Protein AF-0000000072729354 (afdb_homodimer)

Radius of gyration: 23.84 Å; Cα contacts (8 Å, |Δi|>4): 412; chains: 2; bounding box: 36×80×41 Å

InterPro domains:
  IPR003598 Immunoglobulin subtype 2 [SM00408] (7-78)
  IPR003599 Immunoglobulin domain subtype [SM00409] (1-89)
  IPR007110 Immunoglobulin-like domain [PS50835] (1-87)
  IPR013098 Immunoglobulin I-set [PF07679] (2-88)
  IPR013783 Immunoglobulin-like fold [G3DSA:2.60.40.10] (1-92)
  IPR036179 Immunoglobulin-like domain superfamily [SSF48726] (2-90)
  IPR040180 Neuregulin [PTHR11100] (8-88)

pLDDT: mean 88.74, std 11.09, range [52.19, 97.88]

Structure (mmCIF, N/CA/C/O backbone):
data_AF-0000000072729354-model_v1
#
loop_
_entity.id
_entity.type
_entity.pdbx_description
1 polymer 'Pro-neuregulin-1, membrane-bound isoform'
#
loop_
_atom_site.group_PDB
_atom_site.id
_atom_site.type_symbol
_atom_site.label_atom_id
_atom_site.label_alt_id
_atom_site.label_comp_id
_atom_site.label_asym_id
_atom_site.label_entity_id
_atom_site.label_seq_id
_atom_site.pdbx_PDB_ins_code
_atom_site.Cartn_x
_atom_site.Cartn_y
_atom_site.Cartn_z
_atom_site.occupancy
_atom_site.B_iso_or_equiv
_atom_site.auth_seq_id
_atom_site.auth_comp_id
_atom_site.auth_asym_id
_atom_site.auth_atom_id
_atom_site.pdbx_PDB_model_num
ATOM 1 N N . MET A 1 1 ? -5.676 -15.141 -5.516 1 84.31 1 MET A N 1
ATOM 2 C CA . MET A 1 1 ? -5.195 -16.234 -6.352 1 84.31 1 MET A CA 1
ATOM 3 C C . MET A 1 1 ? -6.16 -17.422 -6.312 1 84.31 1 MET A C 1
ATOM 5 O O . MET A 1 1 ? -6.746 -17.703 -5.27 1 84.31 1 MET A O 1
ATOM 9 N N . LYS A 1 2 ? -6.504 -17.969 -7.523 1 84.56 2 LYS A N 1
ATOM 10 C CA . LYS A 1 2 ? -7.496 -19.047 -7.582 1 84.56 2 LYS A CA 1
ATOM 11 C C . LYS A 1 2 ? -6.848 -20.375 -7.922 1 84.56 2 LYS A C 1
ATOM 13 O O . LYS A 1 2 ? -5.961 -20.438 -8.781 1 84.56 2 LYS A O 1
ATOM 18 N N . SER A 1 3 ? -7.355 -21.312 -7.074 1 91.12 3 SER A N 1
ATOM 19 C CA . SER A 1 3 ? -6.93 -22.672 -7.395 1 91.12 3 SER A CA 1
ATOM 20 C C . SER A 1 3 ? -7.445 -23.109 -8.758 1 91.12 3 SER A C 1
ATOM 22 O O . SER A 1 3 ? -8.562 -22.75 -9.148 1 91.12 3 SER A O 1
ATOM 24 N N . GLN A 1 4 ? -6.586 -23.859 -9.477 1 90.5 4 GLN A N 1
ATOM 25 C CA . GLN A 1 4 ? -6.996 -24.234 -10.828 1 90.5 4 GLN A CA 1
ATOM 26 C C . GLN A 1 4 ? -6.465 -25.609 -11.211 1 90.5 4 GLN A C 1
ATOM 28 O O . GLN A 1 4 ? -5.445 -26.047 -10.688 1 90.5 4 GLN A O 1
ATOM 33 N N . GLU A 1 5 ? -7.277 -26.234 -12.062 1 94.12 5 GLU A N 1
ATOM 34 C CA . GLU A 1 5 ? -6.836 -27.453 -12.734 1 94.12 5 GLU A CA 1
ATOM 35 C C . GLU A 1 5 ? -6.422 -27.172 -14.18 1 94.12 5 GLU A C 1
ATOM 37 O O . GLU A 1 5 ? -7.109 -26.438 -14.898 1 94.12 5 GLU A O 1
ATOM 42 N N . SER A 1 6 ? -5.211 -27.719 -14.594 1 93.75 6 SER A N 1
ATOM 43 C CA . SER A 1 6 ? -4.715 -27.484 -15.945 1 93.75 6 SER A CA 1
ATOM 44 C C . SER A 1 6 ? -4.148 -28.75 -16.562 1 93.75 6 SER A C 1
ATOM 46 O O . SER A 1 6 ? -3.734 -29.672 -15.852 1 93.75 6 SER A O 1
ATOM 48 N N . ALA A 1 7 ? -4.191 -28.812 -17.922 1 94.31 7 ALA A N 1
ATOM 49 C CA . ALA A 1 7 ? -3.662 -29.969 -18.641 1 94.31 7 ALA A CA 1
ATOM 50 C C . ALA A 1 7 ? -2.139 -29.906 -18.719 1 94.31 7 ALA A C 1
ATOM 52 O O . ALA A 1 7 ? -1.565 -28.828 -18.906 1 94.31 7 ALA A O 1
ATOM 53 N N . ALA A 1 8 ? -1.653 -31.141 -18.609 1 94.38 8 ALA A N 1
ATOM 54 C CA . ALA A 1 8 ? -0.217 -31.219 -18.875 1 94.38 8 ALA A CA 1
ATOM 55 C C . ALA A 1 8 ? 0.13 -30.594 -20.219 1 94.38 8 ALA A C 1
ATOM 57 O O . ALA A 1 8 ? -0.604 -30.766 -21.203 1 94.38 8 ALA A O 1
ATOM 58 N N . GLY A 1 9 ? 1.272 -29.953 -20.172 1 94.81 9 GLY A N 1
ATOM 59 C CA . GLY A 1 9 ? 1.737 -29.344 -21.406 1 94.81 9 GLY A CA 1
ATOM 60 C C . GLY A 1 9 ? 1.242 -27.922 -21.594 1 94.81 9 GLY A C 1
ATOM 61 O O . GLY A 1 9 ? 1.738 -27.188 -22.453 1 94.81 9 GLY A O 1
ATOM 62 N N . SER A 1 10 ? 0.297 -27.484 -20.844 1 93.38 10 SER A N 1
ATOM 63 C CA . SER A 1 10 ? -0.314 -26.156 -21 1 93.38 10 SER A CA 1
ATOM 64 C C . SER A 1 10 ? 0.545 -25.078 -20.375 1 93.38 10 SER A C 1
ATOM 66 O O . SER A 1 10 ? 1.479 -25.375 -19.625 1 93.38 10 SER A O 1
ATOM 68 N N . LYS A 1 11 ? 0.285 -23.875 -20.828 1 94.69 11 LYS A N 1
ATOM 69 C CA . LYS A 1 11 ? 0.833 -22.688 -20.156 1 94.69 11 LYS A CA 1
ATOM 70 C C . LYS A 1 11 ? -0.11 -22.172 -19.078 1 94.69 11 LYS A C 1
ATOM 72 O O . LYS A 1 11 ? -1.317 -22.062 -19.297 1 94.69 11 LYS A O 1
ATOM 77 N N . LEU A 1 12 ? 0.552 -21.891 -17.938 1 94.12 12 LEU A N 1
ATOM 78 C CA . LEU A 1 12 ? -0.245 -21.375 -16.828 1 94.12 12 LEU A CA 1
ATOM 79 C C . LEU A 1 12 ? 0.336 -20.078 -16.297 1 94.12 12 LEU A C 1
ATOM 81 O O . LEU A 1 12 ? 1.558 -19.906 -16.234 1 94.12 12 LEU A O 1
ATOM 85 N N . VAL A 1 13 ? -0.595 -19.172 -15.898 1 94.38 13 VAL A N 1
ATOM 86 C CA . VAL A 1 13 ? -0.18 -17.906 -15.281 1 94.38 13 VAL A CA 1
ATOM 87 C C . VAL A 1 13 ? -0.919 -17.703 -13.961 1 94.38 13 VAL A C 1
ATOM 89 O O . VAL A 1 13 ? -2.15 -17.766 -13.922 1 94.38 13 VAL A O 1
ATOM 92 N N . LEU A 1 14 ? -0.145 -17.578 -12.922 1 94.06 14 LEU A N 1
ATOM 93 C CA . LEU A 1 14 ? -0.677 -17.188 -11.617 1 94.06 14 LEU A CA 1
ATOM 94 C C . LEU A 1 14 ? -0.387 -15.711 -11.344 1 94.06 14 LEU A C 1
ATOM 96 O O . LEU A 1 14 ? 0.748 -15.258 -11.5 1 94.06 14 LEU A O 1
ATOM 100 N N . ARG A 1 15 ? -1.389 -15.031 -10.922 1 91.62 15 ARG A N 1
ATOM 101 C CA . ARG A 1 15 ? -1.236 -13.586 -10.734 1 91.62 15 ARG A CA 1
ATOM 102 C C . ARG A 1 15 ? -1.493 -13.195 -9.281 1 91.62 15 ARG A C 1
ATOM 104 O O . ARG A 1 15 ? -2.453 -13.672 -8.672 1 91.62 15 ARG A O 1
ATOM 111 N N . CYS A 1 16 ? -0.579 -12.484 -8.773 1 88.88 16 CYS A N 1
ATOM 112 C CA . CYS A 1 16 ? -0.684 -11.867 -7.457 1 88.88 16 CYS A CA 1
ATOM 113 C C . CYS A 1 16 ? -0.73 -10.344 -7.57 1 88.88 16 CYS A C 1
ATOM 115 O O . CYS A 1 16 ? 0.213 -9.727 -8.062 1 88.88 16 CYS A O 1
ATOM 117 N N . GLU A 1 17 ? -1.806 -9.766 -7.258 1 80.62 17 GLU A N 1
ATOM 118 C CA . GLU A 1 17 ? -1.978 -8.328 -7.383 1 80.62 17 GLU A CA 1
ATOM 119 C C . GLU A 1 17 ? -2.475 -7.715 -6.074 1 80.62 17 GLU A C 1
ATOM 121 O O . GLU A 1 17 ? -3.27 -8.328 -5.359 1 80.62 17 GLU A O 1
ATOM 126 N N . THR A 1 18 ? -1.771 -6.66 -5.773 1 70.62 18 THR A N 1
ATOM 127 C CA . THR A 1 18 ? -2.273 -5.902 -4.633 1 70.62 18 THR A CA 1
ATOM 128 C C . THR A 1 18 ? -3.395 -4.961 -5.062 1 70.62 18 THR A C 1
ATOM 130 O O . THR A 1 18 ? -3.189 -4.086 -5.906 1 70.62 18 THR A O 1
ATOM 133 N N . SER A 1 19 ? -4.262 -5.492 -6.07 1 57.19 19 SER A N 1
ATOM 134 C CA . SER A 1 19 ? -5.301 -4.578 -6.535 1 57.19 19 SER A CA 1
ATOM 135 C C . SER A 1 19 ? -5.543 -3.459 -5.527 1 57.19 19 SER A C 1
ATOM 137 O O . SER A 1 19 ? -5.129 -2.318 -5.742 1 57.19 19 SER A O 1
ATOM 139 N N . SER A 1 20 ? -6.957 -3.285 -5.035 1 54.06 20 SER A N 1
ATOM 140 C CA . SER A 1 20 ? -7.711 -2.145 -4.527 1 54.06 20 SER A CA 1
ATOM 141 C C . SER A 1 20 ? -7.004 -1.502 -3.338 1 54.06 20 SER A C 1
ATOM 143 O O . SER A 1 20 ? -7.621 -0.775 -2.559 1 54.06 20 SER A O 1
ATOM 145 N N . GLU A 1 21 ? -6.012 -1.971 -3.113 1 52.53 21 GLU A N 1
ATOM 146 C CA . GLU A 1 21 ? -5.531 -1.596 -1.789 1 52.53 21 GLU A CA 1
ATOM 147 C C . GLU A 1 21 ? -5.203 -0.106 -1.723 1 52.53 21 GLU A C 1
ATOM 149 O O . GLU A 1 21 ? -5.508 0.559 -0.73 1 52.53 21 GLU A O 1
ATOM 154 N N . TYR A 1 22 ? -4.621 0.309 -2.84 1 55.91 22 TYR A N 1
ATOM 155 C CA . TYR A 1 22 ? -4.371 1.745 -2.793 1 55.91 22 TYR A CA 1
ATOM 156 C C . TYR A 1 22 ? -5.68 2.529 -2.832 1 55.91 22 TYR A C 1
ATOM 158 O O . TYR A 1 22 ? -5.777 3.611 -2.25 1 55.91 22 TYR A O 1
ATOM 166 N N . SER A 1 23 ? -6.469 1.766 -3.631 1 60.62 23 SER A N 1
ATOM 167 C CA . SER A 1 23 ? -7.746 2.461 -3.727 1 60.62 23 SER A CA 1
ATOM 168 C C . SER A 1 23 ? -8.469 2.473 -2.385 1 60.62 23 SER A C 1
ATOM 170 O O . SER A 1 23 ? -9.359 3.299 -2.16 1 60.62 23 SER A O 1
ATOM 172 N N . SER A 1 24 ? -7.789 1.737 -1.488 1 69.94 24 SER A N 1
ATOM 173 C CA . SER A 1 24 ? -8.578 1.629 -0.264 1 69.94 24 SER A CA 1
ATOM 174 C C . SER A 1 24 ? -7.871 2.309 0.906 1 69.94 24 SER A C 1
ATOM 176 O O . SER A 1 24 ? -8.273 2.143 2.061 1 69.94 24 SER A O 1
ATOM 178 N N . LEU A 1 25 ? -6.93 3.027 0.499 1 79.81 25 LEU A N 1
ATOM 179 C CA . LEU A 1 25 ? -6.25 3.686 1.609 1 79.81 25 LEU A CA 1
ATOM 180 C C . LEU A 1 25 ? -7.172 4.695 2.285 1 79.81 25 LEU A C 1
ATOM 182 O O . LEU A 1 25 ? -7.867 5.457 1.61 1 79.81 25 LEU A O 1
ATOM 186 N N . LYS A 1 26 ? -7.199 4.633 3.586 1 86.12 26 LYS A N 1
ATOM 187 C CA . LYS A 1 26 ? -7.953 5.598 4.383 1 86.12 26 LYS A CA 1
ATOM 188 C C . LYS A 1 26 ? -7.02 6.586 5.074 1 86.12 26 LYS A C 1
ATOM 190 O O . LYS A 1 26 ? -6.062 6.18 5.746 1 86.12 26 LYS A O 1
ATOM 195 N N . PHE A 1 27 ? -7.266 7.809 4.789 1 90.81 27 PHE A N 1
ATOM 196 C CA . PHE A 1 27 ? -6.488 8.867 5.418 1 90.81 27 PHE A CA 1
ATOM 197 C C . PHE A 1 27 ? -7.301 9.57 6.5 1 90.81 27 PHE A C 1
ATOM 199 O O . PHE A 1 27 ? -8.469 9.898 6.289 1 90.81 27 PHE A O 1
ATOM 206 N N . LYS A 1 28 ? -6.602 9.766 7.664 1 94.31 28 LYS A N 1
ATOM 207 C CA . LYS A 1 28 ? -7.172 10.555 8.75 1 94.31 28 LYS A CA 1
ATOM 208 C C . LYS A 1 28 ? -6.199 11.648 9.203 1 94.31 28 LYS A C 1
ATOM 210 O O . LYS A 1 28 ? -4.996 11.406 9.305 1 94.31 28 LYS A O 1
ATOM 215 N N . TRP A 1 29 ? -6.777 12.75 9.453 1 96.69 29 TRP A N 1
ATOM 216 C CA . TRP A 1 29 ? -5.973 13.859 9.945 1 96.69 29 TRP A CA 1
ATOM 217 C C . TRP A 1 29 ? -6.32 14.18 11.398 1 96.69 29 TRP A C 1
ATOM 219 O O . TRP A 1 29 ? -7.48 14.078 11.797 1 96.69 29 TRP A O 1
ATOM 229 N N . TYR A 1 30 ? -5.301 14.633 12.102 1 97.81 30 TYR A N 1
ATOM 230 C CA . TYR A 1 30 ? -5.453 15.039 13.492 1 97.81 30 TYR A CA 1
ATOM 231 C C . TYR A 1 30 ? -4.73 16.359 13.758 1 97.81 30 TYR A C 1
ATOM 233 O O . TYR A 1 30 ? -3.668 16.609 13.18 1 97.81 30 TYR A O 1
ATOM 241 N N . LYS A 1 31 ? -5.328 17.047 14.664 1 97.25 31 LYS A N 1
ATOM 242 C CA . LYS A 1 31 ? -4.652 18.219 15.234 1 97.25 31 LYS A CA 1
ATOM 243 C C . LYS A 1 31 ? -4.582 18.125 16.75 1 97.25 31 LYS A C 1
ATOM 245 O O . LYS A 1 31 ? -5.613 18.047 17.422 1 97.25 31 LYS A O 1
ATOM 250 N N . ASN A 1 32 ? -3.383 18.188 17.219 1 97.44 32 ASN A N 1
ATOM 251 C CA . ASN A 1 32 ? -3.15 18.078 18.656 1 97.44 32 ASN A CA 1
ATOM 252 C C . ASN A 1 32 ? -3.904 16.891 19.266 1 97.44 32 ASN A C 1
ATOM 254 O O . ASN A 1 32 ? -4.539 17.031 20.312 1 97.44 32 ASN A O 1
ATOM 258 N N . GLY A 1 33 ? -3.916 15.797 18.562 1 95.81 33 GLY A N 1
ATOM 259 C CA . GLY A 1 33 ? -4.473 14.547 19.062 1 95.81 33 GLY A CA 1
ATOM 260 C C . GLY A 1 33 ? -5.953 14.398 18.766 1 95.81 33 GLY A C 1
ATOM 261 O O . GLY A 1 33 ? -6.531 13.328 19 1 95.81 33 GLY A O 1
ATOM 262 N N . HIS A 1 34 ? -6.547 15.438 18.266 1 96.94 34 HIS A N 1
ATOM 263 C CA . HIS A 1 34 ? -7.965 15.383 17.922 1 96.94 34 HIS A CA 1
ATOM 264 C C . HIS A 1 34 ? -8.164 15.219 16.422 1 96.94 34 HIS A C 1
ATOM 266 O O . HIS A 1 34 ? -7.574 15.961 15.633 1 96.94 34 HIS A O 1
ATOM 272 N N . GLU A 1 35 ? -9.078 14.344 16.094 1 96.69 35 GLU A N 1
ATOM 273 C CA . GLU A 1 35 ? -9.297 14.047 14.68 1 96.69 35 GLU A CA 1
ATOM 274 C C . GLU A 1 35 ? -9.977 15.219 13.977 1 96.69 35 GLU A C 1
ATOM 276 O O . GLU A 1 35 ? -10.906 15.828 14.516 1 96.69 35 GLU A O 1
ATOM 281 N N . LEU A 1 36 ? -9.461 15.523 12.82 1 97 36 LEU A N 1
ATOM 282 C CA . LEU A 1 36 ? -10.078 16.5 11.945 1 97 36 LEU A CA 1
ATOM 283 C C . LEU A 1 36 ? -10.961 15.828 10.898 1 97 36 LEU A C 1
ATOM 285 O O . LEU A 1 36 ? -10.453 15.141 10.008 1 97 36 LEU A O 1
ATOM 289 N N . ASN A 1 37 ? -12.25 15.961 11.102 1 93.12 37 ASN A N 1
ATOM 290 C CA . ASN A 1 37 ? -13.172 15.375 10.125 1 93.12 37 ASN A CA 1
ATOM 291 C C . ASN A 1 37 ? -14.227 16.391 9.68 1 93.12 37 ASN A C 1
ATOM 293 O O . ASN A 1 37 ? -14.195 17.547 10.102 1 93.12 37 ASN A O 1
ATOM 297 N N . LYS A 1 38 ? -15.047 15.938 8.789 1 87.56 38 LYS A N 1
ATOM 298 C CA . LYS A 1 38 ? -16 16.844 8.156 1 87.56 38 LYS A CA 1
ATOM 299 C C . LYS A 1 38 ? -16.859 17.562 9.203 1 87.56 38 LYS A C 1
ATOM 301 O O . LYS A 1 38 ? -17.234 18.719 9.016 1 87.56 38 LYS A O 1
ATOM 306 N N . LYS A 1 39 ? -17.109 16.969 10.391 1 89.19 39 LYS A N 1
ATOM 307 C CA . LYS A 1 39 ? -18.016 17.516 11.398 1 89.19 39 LYS A CA 1
ATOM 308 C C . LYS A 1 39 ? -17.266 18.438 12.359 1 89.19 39 LYS A C 1
ATOM 310 O O . LYS A 1 39 ? -17.828 19.438 12.812 1 89.19 39 LYS A O 1
ATOM 315 N N . ASN A 1 40 ? -16.016 18.109 12.555 1 90.81 40 ASN A N 1
ATOM 316 C CA . ASN A 1 40 ? -15.352 18.797 13.656 1 90.81 40 ASN A CA 1
ATOM 317 C C . ASN A 1 40 ? -14.203 19.672 13.164 1 90.81 40 ASN A C 1
ATOM 319 O O . ASN A 1 40 ? -13.594 20.391 13.945 1 90.81 40 ASN A O 1
ATOM 323 N N . LYS A 1 41 ? -14.031 19.719 11.961 1 92.56 41 LYS A N 1
ATOM 324 C CA . LYS A 1 41 ? -12.875 20.484 11.5 1 92.56 41 LYS A CA 1
ATOM 325 C C . LYS A 1 41 ? -13.203 21.969 11.406 1 92.56 41 LYS A C 1
ATOM 327 O O . LYS A 1 41 ? -14.32 22.344 11.055 1 92.56 41 LYS A O 1
ATOM 332 N N . PRO A 1 42 ? -12.227 22.828 11.719 1 94.12 42 PRO A N 1
ATOM 333 C CA . PRO A 1 42 ? -12.445 24.266 11.555 1 94.12 42 PRO A CA 1
ATOM 334 C C . PRO A 1 42 ? -12.82 24.641 10.117 1 94.12 42 PRO A C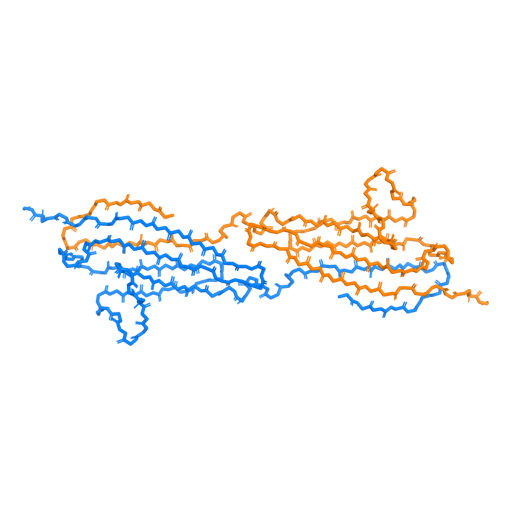 1
ATOM 336 O O . PRO A 1 42 ? -12.492 23.906 9.18 1 94.12 42 PRO A O 1
ATOM 339 N N . GLN A 1 43 ? -13.5 25.766 9.961 1 94.31 43 GLN A N 1
ATOM 340 C CA . GLN A 1 43 ? -14.031 26.203 8.672 1 94.31 43 GLN A CA 1
ATOM 341 C C . GLN A 1 43 ? -12.898 26.516 7.695 1 94.31 43 GLN A C 1
ATOM 343 O O . GLN A 1 43 ? -13.062 26.391 6.48 1 94.31 43 GLN A O 1
ATOM 348 N N . ASN A 1 44 ? -11.836 26.984 8.195 1 96.5 44 ASN A N 1
ATOM 349 C CA . ASN A 1 44 ? -10.758 27.406 7.312 1 96.5 44 ASN A CA 1
ATOM 350 C C . ASN A 1 44 ? -9.906 26.219 6.867 1 96.5 44 ASN A C 1
ATOM 352 O O . ASN A 1 44 ? -8.875 26.406 6.211 1 96.5 44 ASN A O 1
ATOM 356 N N . ILE A 1 45 ? -10.195 25.062 7.227 1 96.62 45 ILE A N 1
ATOM 357 C CA . ILE A 1 45 ? -9.438 23.859 6.867 1 96.62 45 ILE A CA 1
ATOM 358 C C . ILE A 1 45 ? -10.234 23.016 5.883 1 96.62 45 ILE A C 1
ATOM 360 O O . ILE A 1 45 ? -11.422 22.766 6.094 1 96.62 45 ILE A O 1
ATOM 364 N N . LYS A 1 46 ? -9.602 22.625 4.855 1 96.5 46 LYS A N 1
ATOM 365 C CA . LYS A 1 46 ? -10.156 21.719 3.865 1 96.5 46 LYS A CA 1
ATOM 366 C C . LYS A 1 46 ? -9.258 20.5 3.682 1 96.5 46 LYS A C 1
ATOM 368 O O . LYS A 1 46 ? -8.039 20.625 3.555 1 96.5 46 LYS A O 1
ATOM 373 N N . ILE A 1 47 ? -9.906 19.391 3.604 1 96.06 47 ILE A N 1
ATOM 374 C CA . ILE A 1 47 ? -9.172 18.141 3.355 1 96.06 47 ILE A CA 1
ATOM 375 C C . ILE A 1 47 ? -9.516 17.609 1.967 1 96.06 47 ILE A C 1
ATOM 377 O O . ILE A 1 47 ? -10.695 17.422 1.645 1 96.06 47 ILE A O 1
ATOM 381 N N . VAL A 1 48 ? -8.477 17.391 1.236 1 93 48 VAL A N 1
ATOM 382 C CA . VAL A 1 48 ? -8.625 16.875 -0.12 1 93 48 VAL A CA 1
ATOM 383 C C . VAL A 1 48 ? -7.996 15.492 -0.213 1 93 48 VAL A C 1
ATOM 385 O O . VAL A 1 48 ? -6.828 15.305 0.131 1 93 48 VAL A O 1
ATOM 388 N N . LYS A 1 49 ? -8.82 14.531 -0.706 1 85.44 49 LYS A N 1
ATOM 389 C CA . LYS A 1 49 ? -8.336 13.164 -0.853 1 85.44 49 LYS A CA 1
ATOM 390 C C . LYS A 1 49 ? -8.109 12.812 -2.32 1 85.44 49 LYS A C 1
ATOM 392 O O . LYS A 1 49 ? -8.938 13.148 -3.176 1 85.44 49 LYS A O 1
ATOM 397 N N . ARG A 1 50 ? -6.941 12.312 -2.5 1 80 50 ARG A N 1
ATOM 398 C CA . ARG A 1 50 ? -6.598 11.758 -3.805 1 80 50 ARG A CA 1
ATOM 399 C C . ARG A 1 50 ? -6.062 10.336 -3.674 1 80 50 ARG A C 1
ATOM 401 O O . ARG A 1 50 ? -5.73 9.891 -2.574 1 80 50 ARG A O 1
ATOM 408 N N . PRO A 1 51 ? -6.082 9.516 -4.785 1 74.75 51 PRO A N 1
ATOM 409 C CA . PRO A 1 51 ? -5.484 8.18 -4.699 1 74.75 51 PRO A CA 1
ATOM 410 C C . PRO A 1 51 ? -4.066 8.203 -4.141 1 74.75 51 PRO A C 1
ATOM 412 O O . PRO A 1 51 ? -3.178 8.828 -4.727 1 74.75 51 PRO A O 1
ATOM 415 N N . GLY A 1 52 ? -3.908 7.598 -3.037 1 77.75 52 GLY A N 1
ATOM 416 C CA . GLY A 1 52 ? -2.594 7.422 -2.441 1 77.75 52 GLY A CA 1
ATOM 417 C C . GLY A 1 52 ? -2.113 8.648 -1.686 1 77.75 52 GLY A C 1
ATOM 418 O O . GLY A 1 52 ? -0.985 8.672 -1.19 1 77.75 52 GLY A O 1
ATOM 419 N N . LYS A 1 53 ? -2.887 9.656 -1.712 1 84.88 53 LYS A N 1
ATOM 420 C CA . LYS A 1 53 ? -2.439 10.859 -1.012 1 84.88 53 LYS A CA 1
ATOM 421 C C . LYS A 1 53 ? -3.621 11.617 -0.418 1 84.88 53 LYS A C 1
ATOM 423 O O . LYS A 1 53 ? -4.773 11.367 -0.772 1 84.88 53 LYS A O 1
ATOM 428 N N . SER A 1 54 ? -3.334 12.438 0.501 1 91.56 54 SER A N 1
ATOM 429 C CA . SER A 1 54 ? -4.301 13.344 1.111 1 91.56 54 SER A CA 1
ATOM 430 C C . SER A 1 54 ? -3.66 14.688 1.446 1 91.56 54 SER A C 1
ATOM 432 O O . SER A 1 54 ? -2.518 14.734 1.904 1 91.56 54 SER A O 1
ATOM 434 N N . GLU A 1 55 ? -4.438 15.75 1.193 1 94.12 55 GLU A N 1
ATOM 435 C CA . GLU A 1 55 ? -3.947 17.094 1.502 1 94.12 55 GLU A CA 1
ATOM 436 C C . GLU A 1 55 ? -4.852 17.797 2.512 1 94.12 55 GLU A C 1
ATOM 438 O O . GLU A 1 55 ? -6.078 17.734 2.4 1 94.12 55 GLU A O 1
ATOM 443 N N . LEU A 1 56 ? -4.219 18.406 3.416 1 95.94 56 LEU A N 1
ATOM 444 C CA . LEU A 1 56 ? -4.895 19.328 4.32 1 95.94 56 LEU A CA 1
ATOM 445 C C . LEU A 1 56 ? -4.547 20.766 3.979 1 95.94 56 LEU A C 1
ATOM 447 O O . LEU A 1 56 ? -3.377 21.156 4.012 1 95.94 56 LEU A O 1
ATOM 451 N N . ARG A 1 57 ? -5.582 21.562 3.721 1 96.5 57 ARG A N 1
ATOM 452 C CA . ARG A 1 57 ? -5.383 22.938 3.299 1 96.5 57 ARG A CA 1
ATOM 453 C C . ARG A 1 57 ? -5.945 23.922 4.328 1 96.5 57 ARG A C 1
ATOM 455 O O . ARG A 1 57 ? -7.121 23.828 4.695 1 96.5 57 ARG A O 1
ATOM 462 N N . ILE A 1 58 ? -5.16 24.828 4.734 1 96.62 58 ILE A N 1
ATOM 463 C CA . ILE A 1 58 ? -5.57 25.875 5.664 1 96.62 58 ILE A CA 1
ATOM 464 C C . ILE A 1 58 ? -5.617 27.219 4.941 1 96.62 58 ILE A C 1
ATOM 466 O O . ILE A 1 58 ? -4.602 27.688 4.426 1 96.62 58 ILE A O 1
ATOM 470 N N . SER A 1 59 ? -6.707 27.734 4.918 1 96.81 59 SER A N 1
ATOM 471 C CA . SER A 1 59 ? -6.844 29.062 4.332 1 96.81 59 SER A CA 1
ATOM 472 C C . SER A 1 59 ? -6.758 30.141 5.402 1 96.81 59 SER A C 1
ATOM 474 O O . SER A 1 59 ? -7.266 29.969 6.512 1 96.81 59 SER A O 1
ATOM 476 N N . LYS A 1 60 ? -6.16 31.422 5.094 1 95 60 LYS A N 1
ATOM 477 C CA . LYS A 1 60 ? -6.031 32.562 6.008 1 95 60 LYS A CA 1
ATOM 478 C C . LYS A 1 60 ? -5.609 32.094 7.398 1 95 60 LYS A C 1
ATOM 480 O O . LYS A 1 60 ? -6.285 32.375 8.391 1 95 60 LYS A O 1
ATOM 485 N N . ALA A 1 61 ? -4.492 31.516 7.43 1 96.19 61 ALA A N 1
ATOM 486 C CA . ALA A 1 61 ? -3.994 30.891 8.656 1 96.19 61 ALA A CA 1
ATOM 487 C C . ALA A 1 61 ? -4.008 31.875 9.82 1 96.19 61 ALA A C 1
ATOM 489 O O . ALA A 1 61 ? -3.699 33.062 9.641 1 96.19 61 ALA A O 1
ATOM 490 N N . SER A 1 62 ? -4.414 31.438 11 1 95.44 62 SER A N 1
ATOM 491 C CA . SER A 1 62 ? -4.383 32.219 12.227 1 95.44 62 SER A CA 1
ATOM 492 C C . SER A 1 62 ? -3.531 31.562 13.297 1 95.44 62 SER A C 1
ATOM 494 O O . SER A 1 62 ? -3.123 30.406 13.141 1 95.44 62 SER A O 1
ATOM 496 N N . LEU A 1 63 ? -3.254 32.25 14.375 1 94.94 63 LEU A N 1
ATOM 497 C CA . LEU A 1 63 ? -2.471 31.703 15.484 1 94.94 63 LEU A CA 1
ATOM 498 C C . LEU A 1 63 ? -3.105 30.422 16.031 1 94.94 63 LEU A C 1
ATOM 500 O O . LEU A 1 63 ? -2.404 29.531 16.516 1 94.94 63 LEU A O 1
ATOM 504 N N . ALA A 1 64 ? -4.445 30.344 15.93 1 94.38 64 ALA A N 1
ATOM 505 C CA . ALA A 1 64 ? -5.184 29.188 16.422 1 94.38 64 ALA A CA 1
ATOM 506 C C . ALA A 1 64 ? -4.848 27.938 15.625 1 94.38 64 ALA A C 1
ATOM 508 O O . ALA A 1 64 ? -5.059 26.812 16.094 1 94.38 64 ALA A O 1
ATOM 509 N N . ASP A 1 65 ? -4.316 28.156 14.469 1 96.44 65 ASP A N 1
ATOM 510 C CA . ASP A 1 65 ? -4.016 27.031 13.594 1 96.44 65 ASP A CA 1
ATOM 511 C C . ASP A 1 65 ? -2.664 26.406 13.945 1 96.44 65 ASP A C 1
ATOM 513 O O . ASP A 1 65 ? -2.299 25.359 13.406 1 96.44 65 ASP A O 1
ATOM 517 N N . SER A 1 66 ? -1.895 27.062 14.812 1 96.88 66 SER A N 1
ATOM 518 C CA . SER A 1 66 ? -0.641 26.469 15.258 1 96.88 66 SER A CA 1
ATOM 519 C C . SER A 1 66 ? -0.889 25.172 16.031 1 96.88 66 SER A C 1
ATOM 521 O O . SER A 1 66 ? -1.898 25.047 16.734 1 96.88 66 SER A O 1
ATOM 523 N N . GLY A 1 67 ? 0.048 24.234 15.906 1 97.25 67 GLY A N 1
ATOM 524 C CA . GLY A 1 67 ? -0.052 22.969 16.625 1 97.25 67 GLY A CA 1
ATOM 525 C C . GLY A 1 67 ? 0.571 21.812 15.883 1 97.25 67 GLY A C 1
ATOM 526 O O . GLY A 1 67 ? 1.257 22 14.875 1 97.25 67 GLY A O 1
ATOM 527 N N . GLU A 1 68 ? 0.375 20.656 16.516 1 97.88 68 GLU A N 1
ATOM 528 C CA . GLU A 1 68 ? 0.836 19.438 15.875 1 97.88 68 GLU A CA 1
ATOM 529 C C . GLU A 1 68 ? -0.254 18.828 14.992 1 97.88 68 GLU A C 1
ATOM 531 O O . GLU A 1 68 ? -1.369 18.578 15.461 1 97.88 68 GLU A O 1
ATOM 536 N N . TYR A 1 69 ? 0.145 18.625 13.734 1 97.5 69 TYR A N 1
ATOM 537 C CA . TYR A 1 69 ? -0.743 17.922 12.82 1 97.5 69 TYR A CA 1
ATOM 538 C C . TYR A 1 69 ? -0.224 16.516 12.531 1 97.5 69 TYR A C 1
ATOM 540 O O . TYR A 1 69 ? 0.983 16.312 12.383 1 97.5 69 TYR A O 1
ATOM 548 N N . MET A 1 70 ? -1.162 15.57 12.469 1 97.12 70 MET A N 1
ATOM 549 C CA . MET A 1 70 ? -0.809 14.188 12.156 1 97.12 70 MET A CA 1
ATOM 550 C C . MET A 1 70 ? -1.744 13.609 11.102 1 97.12 70 MET A C 1
ATOM 552 O O . MET A 1 70 ? -2.955 13.836 11.148 1 97.12 70 MET A O 1
ATOM 556 N N . CYS A 1 71 ? -1.183 12.891 10.156 1 95.44 71 CYS A N 1
ATOM 557 C CA . CYS A 1 71 ? -1.938 12.133 9.164 1 95.44 71 CYS A CA 1
ATOM 558 C C . CYS A 1 71 ? -1.751 10.633 9.367 1 95.44 71 CYS A C 1
ATOM 560 O O . CYS A 1 71 ? -0.621 10.148 9.438 1 95.44 71 CYS A O 1
ATOM 562 N N . GLN A 1 72 ? -2.799 9.984 9.539 1 92.88 72 GLN A N 1
ATOM 563 C CA . GLN A 1 72 ? -2.777 8.531 9.656 1 92.88 72 GLN A CA 1
ATOM 564 C C . GLN A 1 72 ? -3.283 7.871 8.375 1 92.88 72 GLN A C 1
ATOM 566 O O . GLN A 1 72 ? -4.336 8.242 7.852 1 92.88 72 GLN A O 1
ATOM 571 N N . VAL A 1 73 ? -2.479 6.891 7.863 1 87.94 73 VAL A N 1
ATOM 572 C CA . VAL A 1 73 ? -2.885 6.125 6.688 1 87.94 73 VAL A CA 1
ATOM 573 C C . VAL A 1 73 ? -3.152 4.676 7.086 1 87.94 73 VAL A C 1
ATOM 575 O O . VAL A 1 73 ? -2.34 4.055 7.77 1 87.94 73 VAL A O 1
ATOM 578 N N . THR A 1 74 ? -4.297 4.227 6.723 1 84 74 THR A N 1
ATOM 579 C CA . THR A 1 74 ? -4.664 2.842 7 1 84 74 THR A CA 1
ATOM 580 C C . THR A 1 74 ? -4.867 2.068 5.699 1 84 74 THR A C 1
ATOM 582 O O . THR A 1 74 ? -5.488 2.574 4.762 1 84 74 THR A O 1
ATOM 585 N N . SER A 1 75 ? -4.254 0.896 5.633 1 80.25 75 SER A N 1
ATOM 586 C CA . SER A 1 75 ? -4.445 -0.033 4.523 1 80.25 75 SER A CA 1
ATOM 587 C C . SER A 1 75 ? -4.703 -1.449 5.027 1 80.25 75 SER A C 1
ATOM 589 O O . SER A 1 75 ? -4.723 -1.691 6.234 1 80.25 75 SER A O 1
ATOM 591 N N . LYS A 1 76 ? -5.051 -2.326 4.043 1 76.69 76 LYS A N 1
ATOM 592 C CA . LYS A 1 76 ? -5.203 -3.736 4.391 1 76.69 76 LYS A CA 1
ATOM 593 C C . LYS A 1 76 ? -3.908 -4.309 4.957 1 76.69 76 LYS A C 1
ATOM 595 O O . LYS A 1 76 ? -3.932 -5.27 5.73 1 76.69 76 LYS A O 1
ATOM 600 N N . LEU A 1 77 ? -2.916 -3.65 4.613 1 76.69 77 LEU A N 1
ATOM 601 C CA . LEU A 1 77 ? -1.611 -4.191 4.98 1 76.69 77 LEU A CA 1
ATOM 602 C C . LEU A 1 77 ? -1.145 -3.623 6.316 1 76.69 77 LEU A C 1
ATOM 604 O O . LEU A 1 77 ? -0.21 -4.148 6.926 1 76.69 77 LEU A O 1
ATOM 608 N N . GLY A 1 78 ? -1.764 -2.584 6.77 1 80.06 78 GLY A N 1
ATOM 609 C CA . GLY A 1 78 ? -1.35 -1.992 8.031 1 80.06 78 GLY A CA 1
ATOM 610 C C . GLY A 1 78 ? -1.554 -0.49 8.086 1 80.06 78 GLY A C 1
ATOM 611 O O . GLY A 1 78 ? -2.303 0.068 7.277 1 80.06 78 GLY A O 1
ATOM 612 N N . ASN A 1 79 ? -1.055 0.061 9.141 1 81.69 79 ASN A N 1
ATOM 613 C CA . ASN A 1 79 ? -1.202 1.496 9.367 1 81.69 79 ASN A CA 1
ATOM 614 C C . ASN A 1 79 ? 0.149 2.205 9.359 1 81.69 79 ASN A C 1
ATOM 616 O O . ASN A 1 79 ? 1.175 1.599 9.672 1 81.69 79 ASN A O 1
ATOM 620 N N . ASP A 1 80 ? 0.075 3.4 8.898 1 85 80 ASP A N 1
ATOM 621 C CA . ASP A 1 80 ? 1.219 4.309 8.953 1 85 80 ASP A CA 1
ATOM 622 C C . ASP A 1 80 ? 0.779 5.723 9.312 1 85 80 ASP A C 1
ATOM 624 O O . ASP A 1 80 ? -0.409 6.047 9.258 1 85 80 ASP A O 1
ATOM 628 N N . SER A 1 81 ? 1.783 6.484 9.891 1 90.5 81 SER A N 1
ATOM 629 C CA . SER A 1 81 ? 1.444 7.859 10.234 1 90.5 81 SER A CA 1
ATOM 630 C C . SER A 1 81 ? 2.645 8.789 10.055 1 90.5 81 SER A C 1
ATOM 632 O O . SER A 1 81 ? 3.791 8.336 10.086 1 90.5 81 SER A O 1
ATOM 634 N N . ALA A 1 82 ? 2.365 9.953 9.781 1 90.81 82 ALA A N 1
ATOM 635 C CA . ALA A 1 82 ? 3.35 11.031 9.727 1 90.81 82 ALA A CA 1
ATOM 636 C C . ALA A 1 82 ? 2.826 12.289 10.43 1 90.81 82 ALA A C 1
ATOM 638 O O . ALA A 1 82 ? 1.623 12.555 10.414 1 90.81 82 ALA A O 1
ATOM 639 N N . SER A 1 83 ? 3.744 13.039 11.148 1 95.06 83 SER A N 1
ATOM 640 C CA . SER A 1 83 ? 3.324 14.227 11.883 1 95.06 83 SER A CA 1
ATOM 641 C C . SER A 1 83 ? 4.195 15.43 11.539 1 95.06 83 SER A C 1
ATOM 643 O O . SER A 1 83 ? 5.32 15.266 11.055 1 95.06 83 SER A O 1
ATOM 645 N N . ALA A 1 84 ? 3.676 16.562 11.766 1 95.44 84 ALA A N 1
ATOM 646 C CA . ALA A 1 84 ? 4.398 17.828 11.609 1 95.44 84 ALA A CA 1
ATOM 647 C C . ALA A 1 84 ? 3.865 18.891 12.57 1 95.44 84 ALA A C 1
ATOM 649 O O . ALA A 1 84 ? 2.678 18.891 12.898 1 95.44 84 ALA A O 1
ATOM 650 N N . ASN A 1 85 ? 4.816 19.734 13.016 1 97.5 85 ASN A N 1
ATOM 651 C CA . ASN A 1 85 ? 4.438 20.891 13.836 1 97.5 85 ASN A CA 1
ATOM 652 C C . ASN A 1 85 ? 4.328 22.156 12.992 1 97.5 85 ASN A C 1
ATOM 654 O O . ASN A 1 85 ? 5.27 22.531 12.289 1 97.5 85 ASN A O 1
ATOM 658 N N . ILE A 1 86 ? 3.23 22.781 13.125 1 96.62 86 ILE A N 1
ATOM 659 C CA . ILE A 1 86 ? 3.008 24.016 12.398 1 96.62 86 ILE A CA 1
ATOM 660 C C . ILE A 1 86 ? 2.98 25.188 13.375 1 96.62 86 ILE A C 1
ATOM 662 O O . ILE A 1 86 ? 2.266 25.156 14.383 1 96.62 86 ILE A O 1
ATOM 666 N N . THR A 1 87 ? 3.809 26.188 13.07 1 97.12 87 THR A N 1
ATOM 667 C CA . THR A 1 87 ? 3.836 27.406 13.859 1 97.12 87 THR A CA 1
ATOM 668 C C . THR A 1 87 ? 3.404 28.609 13.016 1 97.12 87 THR A C 1
ATOM 670 O O . THR A 1 87 ? 4.004 28.891 11.984 1 97.12 87 THR A O 1
ATOM 673 N N . ILE A 1 88 ? 2.359 29.266 13.453 1 96.12 88 ILE A N 1
ATOM 674 C CA . ILE A 1 88 ? 1.907 30.484 12.781 1 96.12 88 ILE A CA 1
ATOM 675 C C . ILE A 1 88 ? 2.441 31.703 13.523 1 96.12 88 ILE A C 1
ATOM 677 O O . ILE A 1 88 ? 2.311 31.812 14.75 1 96.12 88 ILE A O 1
ATOM 681 N N . VAL A 1 89 ? 3.08 32.531 12.766 1 94.94 89 VAL A N 1
ATOM 682 C CA . VAL A 1 89 ? 3.652 33.75 13.367 1 94.94 89 VAL A CA 1
ATOM 683 C C . VAL A 1 89 ? 2.914 34.969 12.852 1 94.94 89 VAL A C 1
ATOM 685 O O . VAL A 1 89 ? 2.4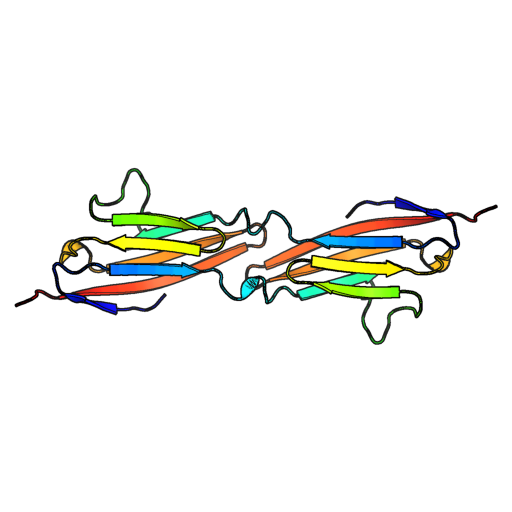79 35 11.703 1 94.94 89 VAL A O 1
ATOM 688 N N . ASP A 1 90 ? 2.609 35.969 13.766 1 87.44 90 ASP A N 1
ATOM 689 C CA . ASP A 1 90 ? 1.922 37.219 13.406 1 87.44 90 ASP A CA 1
ATOM 690 C C . ASP A 1 90 ? 2.688 37.969 12.328 1 87.44 90 ASP A C 1
ATOM 692 O O . ASP A 1 90 ? 3.92 37.969 12.312 1 87.44 90 ASP A O 1
ATOM 696 N N . SER A 1 91 ? 2.049 38.156 11.227 1 72.19 91 SER A N 1
ATOM 697 C CA . SER A 1 91 ? 2.68 39.062 10.273 1 72.19 91 SER A CA 1
ATOM 698 C C . SER A 1 91 ? 2.711 40.469 10.812 1 72.19 91 SER A C 1
ATOM 700 O O . SER A 1 91 ? 1.68 41.031 11.227 1 72.19 91 SER A O 1
ATOM 702 N N . THR A 1 92 ? 3.688 40.75 11.609 1 54.44 92 THR A N 1
ATOM 703 C CA . THR A 1 92 ? 3.785 42.156 11.945 1 54.44 92 THR A CA 1
ATOM 704 C C . THR A 1 92 ? 3.537 43.031 10.719 1 54.44 92 THR A C 1
ATOM 706 O O . THR A 1 92 ? 3.904 42.656 9.602 1 54.44 92 THR A O 1
ATOM 709 N N . MET B 1 1 ? 5.758 14.367 6.176 1 85.06 1 MET B N 1
ATOM 710 C CA . MET B 1 1 ? 5.238 15.688 6.512 1 85.06 1 MET B CA 1
ATOM 711 C C . MET B 1 1 ? 6.285 16.516 7.25 1 85.06 1 MET B C 1
ATOM 713 O O . MET B 1 1 ? 7.043 15.977 8.062 1 85.06 1 MET B O 1
ATOM 717 N N . LYS B 1 2 ? 6.469 17.828 6.82 1 85.44 2 LYS B N 1
ATOM 718 C CA . LYS B 1 2 ? 7.504 18.656 7.422 1 85.44 2 LYS B CA 1
ATOM 719 C C . LYS B 1 2 ? 6.895 19.781 8.258 1 85.44 2 LYS B C 1
ATOM 721 O O . LYS B 1 2 ? 5.902 20.391 7.859 1 85.44 2 LYS B O 1
ATOM 726 N N . SER B 1 3 ? 7.594 19.844 9.406 1 91.31 3 SER B N 1
ATOM 727 C CA . SER B 1 3 ? 7.215 20.969 10.234 1 91.31 3 SER B CA 1
ATOM 728 C C . SER B 1 3 ? 7.551 22.297 9.555 1 91.31 3 SER B C 1
ATOM 730 O O . SER B 1 3 ? 8.57 22.406 8.875 1 91.31 3 SER B O 1
ATOM 732 N N . GLN B 1 4 ? 6.652 23.281 9.758 1 90.75 4 GLN B N 1
ATOM 733 C CA . GLN B 1 4 ? 6.895 24.531 9.055 1 90.75 4 GLN B CA 1
ATOM 734 C C . GLN B 1 4 ? 6.383 25.719 9.867 1 90.75 4 GLN B C 1
ATOM 736 O O . GLN B 1 4 ? 5.473 25.578 10.688 1 90.75 4 GLN B O 1
ATOM 741 N N . GLU B 1 5 ? 7.094 26.828 9.633 1 94.25 5 GLU B N 1
ATOM 742 C CA . GLU B 1 5 ? 6.625 28.125 10.125 1 94.25 5 GLU B CA 1
ATOM 743 C C . GLU B 1 5 ? 5.984 28.938 9.008 1 94.25 5 GLU B C 1
ATOM 745 O O . GLU B 1 5 ? 6.512 29.016 7.898 1 94.25 5 GLU B O 1
ATOM 750 N N . SER B 1 6 ? 4.754 29.547 9.32 1 93.94 6 SER B N 1
ATOM 751 C CA . SER B 1 6 ? 4.047 30.328 8.312 1 93.94 6 SER B CA 1
ATOM 752 C C . SER B 1 6 ? 3.477 31.625 8.906 1 93.94 6 SER B C 1
ATOM 75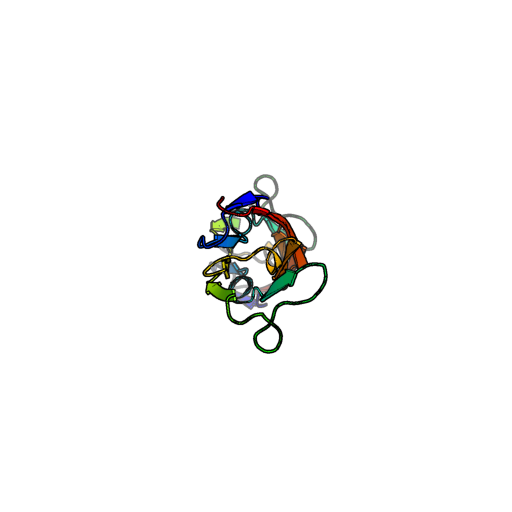4 O O . SER B 1 6 ? 3.232 31.703 10.109 1 93.94 6 SER B O 1
ATOM 756 N N . ALA B 1 7 ? 3.318 32.656 8.031 1 94.38 7 ALA B N 1
ATOM 757 C CA . ALA B 1 7 ? 2.758 33.938 8.453 1 94.38 7 ALA B CA 1
ATOM 758 C C . ALA B 1 7 ? 1.239 33.844 8.578 1 94.38 7 ALA B C 1
ATOM 760 O O . ALA B 1 7 ? 0.579 33.188 7.762 1 94.38 7 ALA B O 1
ATOM 761 N N . ALA B 1 8 ? 0.855 34.594 9.617 1 94.5 8 ALA B N 1
ATOM 762 C CA . ALA B 1 8 ? -0.596 34.75 9.703 1 94.5 8 ALA B CA 1
ATOM 763 C C . ALA B 1 8 ? -1.177 35.25 8.391 1 94.5 8 ALA B C 1
ATOM 765 O O . ALA B 1 8 ? -0.585 36.125 7.746 1 94.5 8 ALA B O 1
ATOM 766 N N . GLY B 1 9 ? -2.334 34.719 8.109 1 94.94 9 GLY B N 1
ATOM 767 C CA . GLY B 1 9 ? -3.012 35.156 6.902 1 94.94 9 GLY B CA 1
ATOM 768 C C . GLY B 1 9 ? -2.631 34.344 5.676 1 94.94 9 GLY B C 1
ATOM 769 O O . GLY B 1 9 ? -3.291 34.438 4.641 1 94.94 9 GLY B O 1
ATOM 770 N N . SER B 1 10 ? -1.621 33.531 5.723 1 93.69 10 SER B N 1
ATOM 771 C CA . SER B 1 10 ? -1.121 32.781 4.578 1 93.69 10 SER B CA 1
ATOM 772 C C . SER B 1 10 ? -1.944 31.531 4.344 1 93.69 10 SER B C 1
ATOM 774 O O . SER B 1 10 ? -2.74 31.1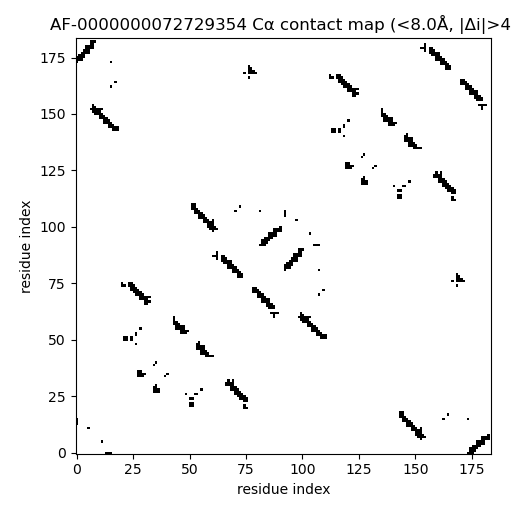25 5.195 1 93.69 10 SER B O 1
ATOM 776 N N . LYS B 1 11 ? -1.84 31.047 3.137 1 94.88 11 LYS B N 1
ATOM 777 C CA . LYS B 1 11 ? -2.355 29.719 2.805 1 94.88 11 LYS B CA 1
ATOM 778 C C . LYS B 1 11 ? -1.295 28.641 3.025 1 94.88 11 LYS B C 1
ATOM 780 O O . LYS B 1 11 ? -0.144 28.797 2.615 1 94.88 11 LYS B O 1
ATOM 785 N N . LEU B 1 12 ? -1.799 27.578 3.689 1 94.31 12 LEU B N 1
ATOM 786 C CA . LEU B 1 12 ? -0.879 26.469 3.955 1 94.31 12 LEU B CA 1
ATOM 787 C C . LEU B 1 12 ? -1.456 25.156 3.457 1 94.31 12 LEU B C 1
ATOM 789 O O . LEU B 1 12 ? -2.664 24.922 3.555 1 94.31 12 LEU B O 1
ATOM 793 N N . VAL B 1 13 ? -0.557 24.297 2.928 1 94.56 13 VAL B N 1
ATOM 794 C CA . VAL B 1 13 ? -0.952 22.969 2.486 1 94.56 13 VAL B CA 1
ATOM 795 C C . VAL B 1 13 ? -0.037 21.922 3.119 1 94.56 13 VAL B C 1
ATOM 797 O O . VAL B 1 13 ? 1.188 22 3.002 1 94.56 13 VAL B O 1
ATOM 800 N N . LEU B 1 14 ? -0.641 21.016 3.844 1 94.38 14 LEU B N 1
ATOM 801 C CA . LEU B 1 14 ? 0.056 19.844 4.355 1 94.38 14 LEU B CA 1
ATOM 802 C C . LEU B 1 14 ? -0.274 18.609 3.521 1 94.38 14 LEU B C 1
ATOM 804 O O . LEU B 1 14 ? -1.445 18.312 3.264 1 94.38 14 LEU B O 1
ATOM 808 N N . ARG B 1 15 ? 0.721 17.938 3.152 1 91.69 15 ARG B N 1
ATOM 809 C CA . ARG B 1 15 ? 0.513 16.797 2.26 1 91.69 15 ARG B CA 1
ATOM 810 C C . ARG B 1 15 ? 0.961 15.492 2.916 1 91.69 15 ARG B C 1
ATOM 812 O O . ARG B 1 15 ? 2.031 15.438 3.527 1 91.69 15 ARG B O 1
ATOM 819 N N . CYS B 1 16 ? 0.081 14.539 2.869 1 89.19 16 CYS B N 1
ATOM 820 C CA . CYS B 1 16 ? 0.344 13.172 3.297 1 89.19 16 CYS B CA 1
ATOM 821 C C . CYS B 1 16 ? 0.286 12.211 2.115 1 89.19 16 CYS B C 1
ATOM 823 O O . CYS B 1 16 ? -0.755 12.078 1.471 1 89.19 16 CYS B O 1
ATOM 825 N N . GLU B 1 17 ? 1.363 11.656 1.752 1 80.69 17 GLU B N 1
ATOM 826 C CA . GLU B 1 17 ? 1.427 10.758 0.6 1 80.69 17 GLU B CA 1
ATOM 827 C C . GLU B 1 17 ? 2.07 9.43 0.97 1 80.69 17 GLU B C 1
ATOM 829 O O . GLU B 1 17 ? 3 9.383 1.778 1 80.69 17 GLU B O 1
ATOM 834 N N . THR B 1 18 ? 1.359 8.422 0.484 1 71.12 18 THR B N 1
ATOM 835 C CA . THR B 1 18 ? 1.969 7.102 0.631 1 71.12 18 THR B CA 1
ATOM 836 C C . THR B 1 18 ? 2.934 6.82 -0.519 1 71.12 18 THR B C 1
ATOM 838 O O . THR B 1 18 ? 2.525 6.781 -1.682 1 71.12 18 THR B O 1
ATOM 841 N N . SER B 1 19 ? 3.582 7.965 -1.107 1 57.31 19 SER B N 1
ATOM 842 C CA . SER B 1 19 ? 4.43 7.738 -2.271 1 57.31 19 SER B CA 1
ATOM 843 C C . SER B 1 19 ? 4.91 6.293 -2.328 1 57.31 19 SER B C 1
ATOM 845 O O . SER B 1 19 ? 4.637 5.578 -3.297 1 57.31 19 SER B O 1
ATOM 847 N N . SER B 1 20 ? 6.355 6.102 -2.109 1 54.03 20 SER B N 1
ATOM 848 C CA . SER B 1 20 ? 7.25 5.047 -2.578 1 54.03 20 SER B CA 1
ATOM 849 C C . SER B 1 20 ? 6.73 3.668 -2.189 1 54.03 20 SER B C 1
ATOM 851 O O . SER B 1 20 ? 7.406 2.66 -2.406 1 54.03 20 SER B O 1
ATOM 853 N N . GLU B 1 21 ? 5.797 3.715 -1.564 1 52.19 21 GLU B N 1
ATOM 854 C CA . GLU B 1 21 ? 5.527 2.451 -0.886 1 52.19 21 GLU B CA 1
ATOM 855 C C . GLU B 1 21 ? 5.062 1.383 -1.872 1 52.19 21 GLU B C 1
ATOM 857 O O . GLU B 1 21 ? 5.465 0.222 -1.772 1 52.19 21 GLU B O 1
ATOM 862 N N . TYR B 1 22 ? 4.25 1.876 -2.803 1 55.28 22 TYR B N 1
ATOM 863 C CA . TYR B 1 22 ? 3.867 0.856 -3.771 1 55.28 22 TYR B CA 1
ATOM 864 C C . TYR B 1 22 ? 5.066 0.406 -4.594 1 55.28 22 TYR B C 1
ATOM 866 O O . TYR B 1 22 ? 5.148 -0.755 -5.004 1 55.28 22 TYR B O 1
ATOM 874 N N . SER B 1 23 ? 5.785 1.529 -4.742 1 60.19 23 SER B N 1
ATOM 875 C CA . SER B 1 23 ? 6.973 1.187 -5.523 1 60.19 23 SER B CA 1
ATOM 876 C C . SER B 1 23 ? 7.875 0.225 -4.758 1 60.19 23 SER B C 1
ATOM 878 O O . SER B 1 23 ? 8.719 -0.453 -5.352 1 60.19 23 SER B O 1
ATOM 880 N N . SER B 1 24 ? 7.391 0.017 -3.52 1 69.31 24 SER B N 1
ATOM 881 C CA . SER B 1 24 ? 8.352 -0.77 -2.76 1 69.31 24 SER B CA 1
ATOM 882 C C . SER B 1 24 ? 7.777 -2.12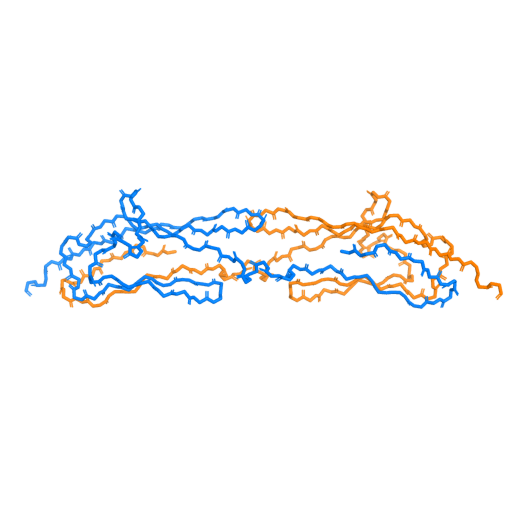7 -2.369 1 69.31 24 SER B C 1
ATOM 884 O O . SER B 1 24 ? 8.344 -2.834 -1.537 1 69.31 24 SER B O 1
ATOM 886 N N . LEU B 1 25 ? 6.75 -2.381 -3.031 1 79.69 25 LEU B N 1
ATOM 887 C CA . LEU B 1 25 ? 6.195 -3.68 -2.668 1 79.69 25 LEU B CA 1
ATOM 888 C C . LEU B 1 25 ? 7.137 -4.809 -3.078 1 79.69 25 LEU B C 1
ATOM 890 O O . LEU B 1 25 ? 7.68 -4.793 -4.184 1 79.69 25 LEU B O 1
ATOM 894 N N . LYS B 1 26 ? 7.355 -5.723 -2.156 1 85.81 26 LYS B N 1
ATOM 895 C CA . LYS B 1 26 ? 8.156 -6.914 -2.43 1 85.81 26 LYS B CA 1
ATOM 896 C C . LYS B 1 26 ? 7.27 -8.148 -2.545 1 85.81 26 LYS B C 1
ATOM 898 O O . LYS B 1 26 ? 6.445 -8.422 -1.666 1 85.81 26 LYS B O 1
ATOM 903 N N . PHE B 1 27 ? 7.387 -8.766 -3.67 1 90.75 27 PHE B N 1
ATOM 904 C CA . PHE B 1 27 ? 6.641 -10 -3.898 1 90.75 27 PHE B CA 1
ATOM 905 C C . PHE B 1 27 ? 7.559 -11.219 -3.795 1 90.75 27 PHE B C 1
ATOM 907 O O . PHE B 1 27 ? 8.664 -11.211 -4.344 1 90.75 27 PHE B O 1
ATOM 914 N N . LYS B 1 28 ? 7.02 -12.242 -3.064 1 94.31 28 LYS B N 1
ATOM 915 C CA . LYS B 1 28 ? 7.691 -13.539 -2.994 1 94.31 28 LYS B CA 1
ATOM 916 C C . LYS B 1 28 ? 6.73 -14.672 -3.332 1 94.31 28 LYS B C 1
ATOM 918 O O . LYS B 1 28 ? 5.57 -14.664 -2.908 1 94.31 28 LYS B O 1
ATOM 923 N N . TRP B 1 29 ? 7.289 -15.562 -4.055 1 96.56 29 TRP B N 1
ATOM 924 C CA . TRP B 1 29 ? 6.492 -16.734 -4.406 1 96.56 29 TRP B CA 1
ATOM 925 C C . TRP B 1 29 ? 7.027 -17.984 -3.713 1 96.56 29 TRP B C 1
ATOM 927 O O . TRP B 1 29 ? 8.242 -18.141 -3.539 1 96.56 29 TRP B O 1
ATOM 937 N N . TYR B 1 30 ? 6.078 -18.859 -3.4 1 97.81 30 TYR B N 1
ATOM 938 C CA . TYR B 1 30 ? 6.41 -20.141 -2.781 1 97.81 30 TYR B CA 1
ATOM 939 C C . TYR B 1 30 ? 5.645 -21.281 -3.445 1 97.81 30 TYR B C 1
ATOM 941 O O . TYR B 1 30 ? 4.496 -21.109 -3.861 1 97.81 30 TYR B O 1
ATOM 949 N N . LYS B 1 31 ? 6.324 -22.375 -3.434 1 97.19 31 LYS B N 1
ATOM 950 C CA . LYS B 1 31 ? 5.664 -23.625 -3.793 1 97.19 31 LYS B CA 1
ATOM 951 C C . LYS B 1 31 ? 5.828 -24.672 -2.693 1 97.19 31 LYS B C 1
ATOM 953 O O . LYS B 1 31 ? 6.953 -25.047 -2.348 1 97.19 31 LYS B O 1
ATOM 958 N N . ASN B 1 32 ? 4.707 -25.141 -2.236 1 97.5 32 ASN B N 1
ATOM 959 C CA . ASN B 1 32 ? 4.707 -26.125 -1.158 1 97.5 32 ASN B CA 1
ATOM 960 C C . ASN B 1 32 ? 5.617 -25.703 -0.01 1 97.5 32 ASN B C 1
ATOM 962 O O . ASN B 1 32 ? 6.398 -26.5 0.5 1 97.5 32 ASN B O 1
ATOM 966 N N . GLY B 1 33 ? 5.598 -24.453 0.326 1 95.88 33 GLY B N 1
ATOM 967 C CA . GLY B 1 33 ? 6.305 -23.922 1.484 1 95.88 33 GLY B CA 1
ATOM 968 C C . GLY B 1 33 ? 7.73 -23.516 1.179 1 95.88 33 GLY B C 1
ATOM 969 O O . GLY B 1 33 ? 8.406 -22.922 2.021 1 95.88 33 GLY B O 1
ATOM 970 N N . HIS B 1 34 ? 8.18 -23.797 -0.033 1 96.88 34 HIS B N 1
ATOM 971 C CA . HIS B 1 34 ? 9.531 -23.422 -0.435 1 96.88 34 HIS B CA 1
ATOM 972 C C . HIS B 1 34 ? 9.516 -22.219 -1.362 1 96.88 34 HIS B C 1
ATOM 974 O O . HIS B 1 34 ? 8.766 -22.188 -2.342 1 96.88 34 HIS B O 1
ATOM 980 N N . GLU B 1 35 ? 10.43 -21.328 -1.082 1 96.75 35 GLU B N 1
ATOM 981 C CA . GLU B 1 35 ? 10.461 -20.094 -1.86 1 96.75 35 GLU B CA 1
ATOM 982 C C . GLU B 1 35 ? 10.938 -20.344 -3.287 1 96.75 35 GLU B C 1
ATOM 984 O O . GLU B 1 35 ? 11.891 -21.094 -3.502 1 96.75 35 GLU B O 1
ATOM 989 N N . LEU B 1 36 ? 10.234 -19.734 -4.184 1 96.88 36 LEU B N 1
ATOM 990 C CA . LEU B 1 36 ? 10.648 -19.734 -5.582 1 96.88 36 LEU B CA 1
ATOM 991 C C . LEU B 1 36 ? 11.406 -18.453 -5.93 1 96.88 36 LEU B C 1
ATOM 993 O O . LEU B 1 36 ? 10.82 -17.375 -5.945 1 96.88 36 LEU B O 1
ATOM 997 N N . ASN B 1 37 ? 12.672 -18.625 -6.09 1 93.25 37 ASN B N 1
ATOM 998 C CA . ASN B 1 37 ? 13.477 -17.469 -6.477 1 93.25 37 ASN B CA 1
ATOM 999 C C . ASN B 1 37 ? 14.367 -17.781 -7.68 1 93.25 37 ASN B C 1
ATOM 1001 O O . ASN B 1 37 ? 14.32 -18.891 -8.219 1 93.25 37 ASN B O 1
ATOM 1005 N N . LYS B 1 38 ? 15.094 -16.75 -8.094 1 87.81 38 LYS B N 1
ATOM 1006 C CA . LYS B 1 38 ? 15.883 -16.859 -9.32 1 87.81 38 LYS B CA 1
ATOM 1007 C C . LYS B 1 38 ? 16.828 -18.062 -9.273 1 87.81 38 LYS B C 1
ATOM 1009 O O . LYS B 1 38 ? 17.078 -18.703 -10.297 1 87.81 38 LYS B O 1
ATOM 1014 N N . LYS B 1 39 ? 17.203 -18.516 -8.07 1 89.31 39 LYS B N 1
ATOM 1015 C CA . LYS B 1 39 ? 18.203 -19.578 -7.934 1 89.31 39 LYS B CA 1
ATOM 1016 C C . LYS B 1 39 ? 17.547 -20.953 -7.852 1 89.31 39 LYS B C 1
ATOM 1018 O O . LYS B 1 39 ? 18.094 -21.938 -8.344 1 89.31 39 LYS B O 1
ATOM 1023 N N . ASN B 1 40 ? 16.422 -20.906 -7.266 1 91.19 40 ASN B N 1
ATOM 1024 C CA . ASN B 1 40 ? 15.891 -22.219 -6.914 1 91.19 40 ASN B CA 1
ATOM 1025 C C . ASN B 1 40 ? 14.617 -22.531 -7.691 1 91.19 40 ASN B C 1
ATOM 1027 O O . ASN B 1 40 ? 14.078 -23.625 -7.594 1 91.19 40 ASN B O 1
ATOM 1031 N N . LYS B 1 41 ? 14.273 -21.734 -8.516 1 93.12 41 LYS B N 1
ATOM 1032 C CA . LYS B 1 41 ? 13.016 -22 -9.203 1 93.12 41 LYS B CA 1
ATOM 1033 C C . LYS B 1 41 ? 13.219 -22.922 -10.391 1 93.12 41 LYS B C 1
ATOM 1035 O O . LYS B 1 41 ? 14.25 -22.859 -11.07 1 93.12 41 LYS B O 1
ATOM 1040 N N . PRO B 1 42 ? 12.219 -23.781 -10.617 1 94.25 42 PRO B N 1
ATOM 1041 C CA . PRO B 1 42 ? 12.312 -24.641 -11.797 1 94.25 42 PRO B CA 1
ATOM 1042 C C . PRO B 1 42 ? 12.453 -23.844 -13.094 1 94.25 42 PRO B C 1
ATOM 1044 O O . PRO B 1 42 ? 12.031 -22.688 -13.156 1 94.25 42 PRO B O 1
ATOM 1047 N N . GLN B 1 43 ? 13.047 -24.5 -14.117 1 94.44 43 GLN B N 1
ATOM 1048 C CA . GLN B 1 43 ? 13.359 -23.828 -15.375 1 94.44 43 GLN B CA 1
ATOM 1049 C C . GLN B 1 43 ? 12.086 -23.406 -16.109 1 94.44 43 GLN B C 1
ATOM 1051 O O . GLN B 1 43 ? 12.086 -22.406 -16.844 1 94.44 43 GLN B O 1
ATOM 1056 N N . ASN B 1 44 ? 11.094 -24.156 -15.953 1 96.5 44 ASN B N 1
ATOM 1057 C CA . ASN B 1 44 ? 9.875 -23.875 -16.703 1 96.5 44 ASN B CA 1
ATOM 1058 C C . ASN B 1 44 ? 9.047 -22.781 -16.016 1 96.5 44 ASN B C 1
ATOM 1060 O O . ASN B 1 44 ? 7.918 -22.5 -16.438 1 96.5 44 ASN B O 1
ATOM 1064 N N . ILE B 1 45 ? 9.492 -22.219 -14.969 1 96.56 45 ILE B N 1
ATOM 1065 C CA . ILE B 1 45 ? 8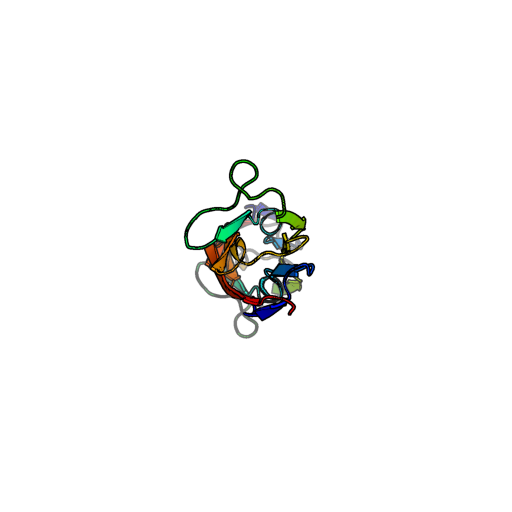.766 -21.188 -14.242 1 96.56 45 ILE B CA 1
ATOM 1066 C C . ILE B 1 45 ? 9.469 -19.844 -14.406 1 96.56 45 ILE B C 1
ATOM 1068 O O . ILE B 1 45 ? 10.695 -19.75 -14.273 1 96.56 45 ILE B O 1
ATOM 1072 N N . LYS B 1 46 ? 8.688 -18.859 -14.727 1 96.62 46 LYS B N 1
ATOM 1073 C CA . LYS B 1 46 ? 9.156 -17.469 -14.82 1 96.62 46 LYS B CA 1
ATOM 1074 C C . LYS B 1 46 ? 8.336 -16.562 -13.93 1 96.62 46 LYS B C 1
ATOM 1076 O O . LYS B 1 46 ? 7.102 -16.625 -13.922 1 96.62 46 LYS B O 1
ATOM 1081 N N . ILE B 1 47 ? 9.062 -15.703 -13.266 1 96.06 47 ILE B N 1
ATOM 1082 C CA . ILE B 1 47 ? 8.383 -14.719 -12.43 1 96.06 47 ILE B CA 1
ATOM 1083 C C . ILE B 1 47 ? 8.562 -13.328 -13.031 1 96.06 47 ILE B C 1
ATOM 1085 O O . ILE B 1 47 ? 9.688 -12.891 -13.281 1 96.06 47 ILE B O 1
ATOM 1089 N N . VAL B 1 48 ? 7.43 -12.711 -13.188 1 93 48 VAL B N 1
ATOM 1090 C CA . VAL B 1 48 ? 7.418 -11.367 -13.758 1 93 48 VAL B CA 1
ATOM 1091 C C . VAL B 1 48 ? 6.879 -10.375 -12.727 1 93 48 VAL B C 1
ATOM 1093 O O . VAL B 1 48 ? 5.781 -10.562 -12.195 1 93 48 VAL B O 1
ATOM 1096 N N . LYS B 1 49 ? 7.688 -9.297 -12.492 1 85.38 49 LYS B N 1
ATOM 1097 C CA . LYS B 1 49 ? 7.277 -8.281 -11.531 1 85.38 49 LYS B CA 1
ATOM 1098 C C . LYS B 1 49 ? 6.867 -6.992 -12.234 1 85.38 49 LYS B C 1
ATOM 1100 O O . LYS B 1 49 ? 7.535 -6.551 -13.172 1 85.38 49 LYS B O 1
ATOM 1105 N N . ARG B 1 50 ? 5.723 -6.598 -11.805 1 79.56 50 ARG B N 1
ATOM 1106 C CA . ARG B 1 50 ? 5.223 -5.293 -12.234 1 79.56 50 ARG B CA 1
ATOM 1107 C C . ARG B 1 50 ? 4.809 -4.445 -11.031 1 79.56 50 ARG B C 1
ATOM 1109 O O . ARG B 1 50 ? 4.668 -4.957 -9.922 1 79.56 50 ARG B O 1
ATOM 1116 N N . PRO B 1 51 ? 4.711 -3.1 -11.203 1 74.38 51 PRO B N 1
ATOM 1117 C CA . PRO B 1 51 ? 4.227 -2.283 -10.094 1 74.38 51 PRO B CA 1
ATOM 1118 C C . PRO 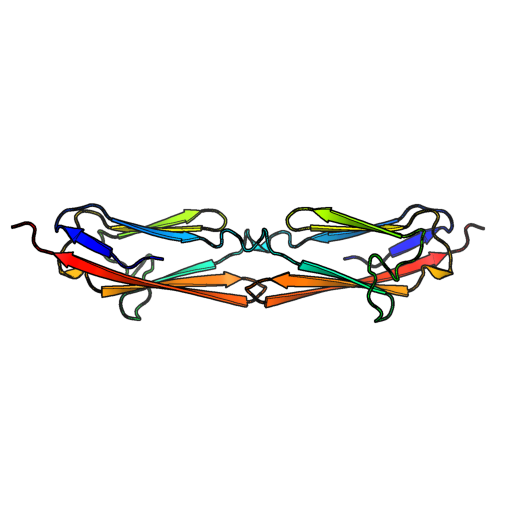B 1 51 ? 2.9 -2.787 -9.523 1 74.38 51 PRO B C 1
ATOM 1120 O O . PRO B 1 51 ? 1.896 -2.838 -10.242 1 74.38 51 PRO B O 1
ATOM 1123 N N . GLY B 1 52 ? 2.957 -3.172 -8.328 1 77.62 52 GLY B N 1
ATOM 1124 C CA . GLY B 1 52 ? 1.756 -3.566 -7.605 1 77.62 52 GLY B CA 1
ATOM 1125 C C . GLY B 1 52 ? 1.314 -4.984 -7.918 1 77.62 52 GLY B C 1
ATOM 1126 O O . GLY B 1 52 ? 0.271 -5.434 -7.441 1 77.62 52 GLY B O 1
ATOM 1127 N N . LYS B 1 53 ? 2.006 -5.594 -8.773 1 84.44 53 LYS B N 1
ATOM 1128 C CA . LYS B 1 53 ? 1.586 -6.949 -9.109 1 84.44 53 LYS B CA 1
ATOM 1129 C C . LYS B 1 53 ? 2.787 -7.832 -9.43 1 84.44 53 LYS B C 1
ATOM 1131 O O . LYS B 1 53 ? 3.889 -7.332 -9.664 1 84.44 53 LYS B O 1
ATOM 1136 N N . SER B 1 54 ? 2.602 -9.086 -9.352 1 91.5 54 SER B N 1
ATOM 1137 C CA . SER B 1 54 ? 3.584 -10.094 -9.734 1 91.5 54 SER B CA 1
ATOM 1138 C C . SER B 1 54 ? 2.914 -11.297 -10.391 1 91.5 54 SER B C 1
ATOM 1140 O O . SER B 1 54 ? 1.845 -11.734 -9.953 1 91.5 54 SER B O 1
ATOM 1142 N N . GLU B 1 55 ? 3.578 -11.789 -11.445 1 94.12 55 GLU B N 1
ATOM 1143 C CA . GLU B 1 55 ? 3.053 -12.961 -12.133 1 94.12 55 GLU B CA 1
ATOM 1144 C C . GLU B 1 55 ? 4.047 -14.117 -12.094 1 94.12 55 GLU B C 1
ATOM 1146 O O . GLU B 1 55 ? 5.246 -13.922 -12.305 1 94.12 55 GLU B O 1
ATOM 1151 N N . LEU B 1 56 ? 3.504 -15.242 -11.828 1 95.94 56 LEU B N 1
ATOM 1152 C CA . LEU B 1 56 ? 4.242 -16.484 -11.992 1 95.94 56 LEU B CA 1
ATOM 1153 C C . LEU B 1 56 ? 3.754 -17.266 -13.211 1 95.94 56 LEU B C 1
ATOM 1155 O O . LEU B 1 56 ? 2.578 -17.625 -13.297 1 95.94 56 LEU B O 1
ATOM 1159 N N . ARG B 1 57 ? 4.703 -17.531 -14.102 1 96.5 57 ARG B N 1
ATOM 1160 C CA . ARG B 1 57 ? 4.352 -18.188 -15.359 1 96.5 57 ARG B CA 1
ATOM 1161 C C . ARG B 1 57 ? 4.992 -19.562 -15.453 1 96.5 57 ARG B C 1
ATOM 1163 O O . ARG B 1 57 ? 6.211 -19.703 -15.32 1 96.5 57 ARG B O 1
ATOM 1170 N N . ILE B 1 58 ? 4.188 -20.531 -15.719 1 96.69 58 ILE B N 1
ATOM 1171 C CA . ILE B 1 58 ? 4.66 -21.906 -15.914 1 96.69 58 ILE B CA 1
ATOM 1172 C C . ILE B 1 58 ? 4.508 -22.297 -17.375 1 96.69 58 ILE B C 1
ATOM 1174 O O . ILE B 1 58 ? 3.396 -22.312 -17.922 1 96.69 58 ILE B O 1
ATOM 1178 N N . SER B 1 59 ? 5.555 -22.578 -17.922 1 96.75 59 SER B N 1
ATOM 1179 C CA . SER B 1 59 ? 5.512 -23.062 -19.312 1 96.75 59 SER B CA 1
ATOM 1180 C C . SER B 1 59 ? 5.508 -24.578 -19.359 1 96.75 59 SER B C 1
ATOM 1182 O O . SER B 1 59 ? 6.176 -25.234 -18.562 1 96.75 59 SER B O 1
ATOM 1184 N N . LYS B 1 60 ? 4.789 -25.266 -20.391 1 94.94 60 LYS B N 1
ATOM 1185 C CA . LYS B 1 60 ? 4.719 -26.703 -20.562 1 94.94 60 LYS B CA 1
ATOM 1186 C C . LYS B 1 60 ? 4.539 -27.422 -19.234 1 94.94 60 LYS B C 1
ATOM 1188 O O . LYS B 1 60 ? 5.336 -28.297 -18.875 1 94.94 60 LYS B O 1
ATOM 1193 N N . ALA B 1 61 ? 3.5 -27.125 -18.641 1 96.19 61 ALA B N 1
ATOM 1194 C CA . ALA B 1 61 ? 3.227 -27.609 -17.281 1 96.19 61 ALA B CA 1
ATOM 1195 C C . ALA B 1 61 ? 3.344 -29.125 -17.219 1 96.19 61 ALA B C 1
ATOM 1197 O O . ALA B 1 61 ? 2.938 -29.828 -18.156 1 96.19 61 ALA B O 1
ATOM 1198 N N . SER B 1 62 ? 3.951 -29.656 -16.172 1 95.44 62 SER B N 1
ATOM 1199 C CA . SER B 1 62 ? 4.047 -31.094 -15.922 1 95.44 62 SER B CA 1
ATOM 1200 C C . SER B 1 62 ? 3.408 -31.453 -14.586 1 95.44 62 SER B C 1
ATOM 1202 O O . SER B 1 62 ? 3.066 -30.578 -13.789 1 95.44 62 SER B O 1
ATOM 1204 N N . LEU B 1 63 ? 3.266 -32.75 -14.32 1 94.94 63 LEU B N 1
ATOM 1205 C CA . LEU B 1 63 ? 2.691 -33.219 -13.062 1 94.94 63 LEU B CA 1
ATOM 1206 C C . LEU B 1 63 ? 3.484 -32.688 -11.867 1 94.94 63 LEU B C 1
ATOM 1208 O O . LEU B 1 63 ? 2.92 -32.469 -10.797 1 94.94 63 LEU B O 1
ATOM 1212 N N . ALA B 1 64 ? 4.777 -32.469 -12.07 1 94.31 64 ALA B N 1
ATOM 1213 C CA . ALA B 1 64 ? 5.656 -32 -11 1 94.31 64 ALA B CA 1
ATOM 1214 C C . ALA B 1 64 ? 5.289 -30.578 -10.586 1 94.31 64 ALA B C 1
ATOM 1216 O O . ALA B 1 64 ? 5.641 -30.141 -9.492 1 94.31 64 ALA B O 1
ATOM 1217 N N . ASP B 1 65 ? 4.578 -29.938 -11.438 1 96.38 65 ASP B N 1
ATOM 1218 C CA . ASP B 1 65 ? 4.23 -28.547 -11.164 1 96.38 65 ASP B CA 1
ATOM 1219 C C . ASP B 1 65 ? 2.988 -28.469 -10.281 1 96.38 65 ASP B C 1
ATOM 1221 O O . ASP B 1 65 ? 2.625 -27.375 -9.828 1 96.38 65 ASP B O 1
ATOM 1225 N N . SER B 1 66 ? 2.33 -29.578 -10.055 1 96.88 66 SER B N 1
ATOM 1226 C CA . SER B 1 66 ? 1.198 -29.578 -9.141 1 96.88 66 SER B CA 1
ATOM 1227 C C . SER B 1 66 ? 1.641 -29.234 -7.719 1 96.88 66 SER B C 1
ATOM 1229 O O . SER B 1 66 ? 2.75 -29.578 -7.309 1 96.88 66 SER B O 1
ATOM 1231 N N . GLY B 1 67 ? 0.759 -28.547 -6.988 1 97.31 67 GLY B N 1
ATOM 1232 C CA . GLY B 1 67 ? 1.05 -28.203 -5.605 1 97.31 67 GLY B CA 1
ATOM 1233 C C . GLY B 1 67 ? 0.403 -26.891 -5.172 1 97.31 67 GLY B C 1
ATOM 1234 O O . GLY B 1 67 ? -0.431 -26.344 -5.891 1 97.31 67 GLY B O 1
ATOM 1235 N N . GLU B 1 68 ? 0.744 -26.562 -3.947 1 97.88 68 GLU B N 1
ATOM 1236 C CA . GLU B 1 68 ? 0.273 -25.281 -3.416 1 97.88 68 GLU B CA 1
ATOM 1237 C C . GLU B 1 68 ? 1.257 -24.156 -3.729 1 97.88 68 GLU B C 1
ATOM 1239 O O . GLU B 1 68 ? 2.439 -24.25 -3.393 1 97.88 68 GLU B O 1
ATOM 1244 N N . TYR B 1 69 ? 0.678 -23.141 -4.383 1 97.5 69 TYR B N 1
ATOM 1245 C CA . TYR B 1 69 ? 1.466 -21.938 -4.625 1 97.5 69 TYR B CA 1
ATOM 1246 C C . TYR B 1 69 ? 1.006 -20.797 -3.725 1 97.5 69 TYR B C 1
ATOM 1248 O O . TYR B 1 69 ? -0.193 -20.625 -3.494 1 97.5 69 TYR B O 1
ATOM 1256 N N . MET B 1 70 ? 1.989 -20.047 -3.221 1 97.19 70 MET B N 1
ATOM 1257 C CA . MET B 1 70 ? 1.687 -18.891 -2.379 1 97.19 70 MET B CA 1
ATOM 1258 C C . MET B 1 70 ? 2.492 -17.672 -2.814 1 97.19 70 MET B C 1
ATOM 1260 O O . MET B 1 70 ? 3.68 -17.781 -3.125 1 97.19 70 MET B O 1
ATOM 1264 N N . CYS B 1 71 ? 1.832 -16.531 -2.844 1 95.44 71 CYS B N 1
ATOM 1265 C CA . CYS B 1 71 ? 2.486 -15.25 -3.078 1 95.44 71 CYS B CA 1
ATOM 1266 C C . CYS B 1 71 ? 2.43 -14.375 -1.835 1 95.44 71 CYS B C 1
ATOM 1268 O O . CYS B 1 71 ? 1.354 -14.156 -1.271 1 95.44 71 CYS B O 1
ATOM 1270 N N . GLN B 1 72 ? 3.518 -13.977 -1.415 1 92.62 72 GLN B N 1
ATOM 1271 C CA . GLN B 1 72 ? 3.607 -13.07 -0.28 1 92.62 72 GLN B CA 1
ATOM 1272 C C . GLN B 1 72 ? 3.963 -11.656 -0.736 1 92.62 72 GLN B C 1
ATOM 1274 O O . GLN B 1 72 ? 4.898 -11.469 -1.517 1 92.62 72 GLN B O 1
ATOM 1279 N N . VAL B 1 73 ? 3.164 -10.672 -0.248 1 87.69 73 VAL B N 1
ATOM 1280 C CA . VAL B 1 73 ? 3.443 -9.273 -0.546 1 87.69 73 VAL B CA 1
ATOM 1281 C C . VAL B 1 73 ? 3.861 -8.539 0.73 1 87.69 73 VAL B C 1
ATOM 1283 O O . VAL B 1 73 ? 3.197 -8.656 1.764 1 87.69 73 VAL B O 1
ATOM 1286 N N . THR B 1 74 ? 4.957 -7.906 0.648 1 83.88 74 THR B N 1
ATOM 1287 C CA . THR B 1 74 ? 5.445 -7.125 1.78 1 83.88 74 THR B CA 1
ATOM 1288 C C . THR B 1 74 ? 5.5 -5.641 1.433 1 83.88 74 THR B C 1
ATOM 1290 O O . THR B 1 74 ? 5.941 -5.27 0.343 1 83.88 74 THR B O 1
ATOM 1293 N N . SER B 1 75 ? 4.953 -4.824 2.336 1 80.12 75 SER B N 1
ATOM 1294 C CA . SER B 1 75 ? 5.027 -3.371 2.227 1 80.12 75 SER B CA 1
ATOM 1295 C C . SER B 1 75 ? 5.453 -2.738 3.547 1 80.12 75 SER B C 1
ATOM 1297 O O . SER B 1 75 ? 5.68 -3.441 4.535 1 80.12 75 SER B O 1
ATOM 1299 N N . LYS B 1 76 ? 5.672 -1.396 3.475 1 76.38 76 LYS B N 1
ATOM 1300 C CA . LYS B 1 76 ? 5.961 -0.667 4.707 1 76.38 76 LYS B CA 1
ATOM 1301 C C . LYS B 1 76 ? 4.805 -0.775 5.695 1 76.38 76 LYS B C 1
ATOM 1303 O O . LYS B 1 76 ? 5.004 -0.677 6.906 1 76.38 76 LYS B O 1
ATOM 1308 N N . LEU B 1 77 ? 3.742 -1.048 5.105 1 76.62 77 LEU B N 1
ATOM 1309 C CA . LEU B 1 77 ? 2.545 -1.034 5.941 1 76.62 77 LEU B CA 1
ATOM 1310 C C . LEU B 1 77 ? 2.252 -2.424 6.492 1 76.62 77 LEU B C 1
ATOM 1312 O O . LEU B 1 77 ? 1.456 -2.572 7.422 1 76.62 77 LEU B O 1
ATOM 1316 N N . GLY B 1 78 ? 2.875 -3.418 5.969 1 79.94 78 GLY B N 1
ATOM 1317 C CA . GLY B 1 78 ? 2.625 -4.766 6.453 1 79.94 78 GLY B CA 1
ATOM 1318 C C . GLY B 1 78 ? 2.744 -5.82 5.367 1 79.94 78 GLY B C 1
ATOM 1319 O O . GLY B 1 78 ? 3.324 -5.566 4.309 1 79.94 78 GLY B O 1
ATOM 1320 N N . ASN B 1 79 ? 2.387 -7.008 5.762 1 81.62 79 ASN B N 1
ATOM 1321 C CA . ASN B 1 79 ? 2.479 -8.141 4.852 1 81.62 79 ASN B CA 1
ATOM 1322 C C . ASN B 1 79 ? 1.101 -8.719 4.531 1 81.62 79 ASN B C 1
ATOM 1324 O O . ASN B 1 79 ? 0.174 -8.602 5.336 1 81.62 79 ASN B O 1
ATOM 1328 N N . ASP B 1 80 ? 1.022 -9.195 3.348 1 84.94 80 ASP B N 1
ATOM 1329 C CA . ASP B 1 80 ? -0.155 -9.93 2.896 1 84.94 80 ASP B CA 1
ATOM 1330 C C . ASP B 1 80 ? 0.242 -11.133 2.049 1 84.94 80 ASP B C 1
ATOM 1332 O O . ASP B 1 80 ? 1.385 -11.234 1.598 1 84.94 80 ASP B O 1
ATOM 1336 N N . SER B 1 81 ? -0.702 -12.141 2.033 1 90.38 81 SER B N 1
ATOM 1337 C CA . SER B 1 81 ? -0.404 -13.312 1.22 1 90.38 81 SER B CA 1
ATOM 1338 C C . SE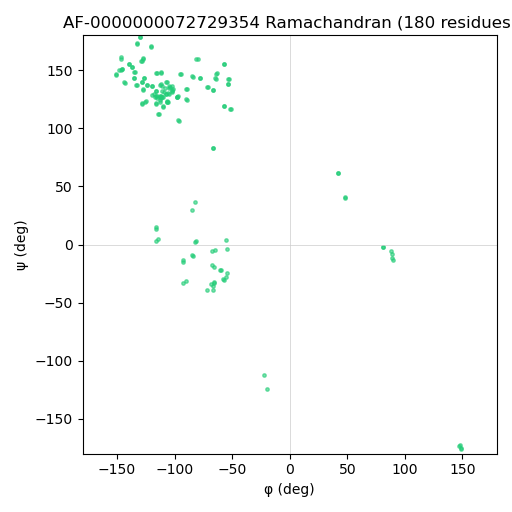R B 1 81 ? -1.673 -13.891 0.605 1 90.38 81 SER B C 1
ATOM 1340 O O . SER B 1 81 ? -2.771 -13.68 1.121 1 90.38 81 SER B O 1
ATOM 1342 N N . ALA B 1 82 ? -1.523 -14.461 -0.456 1 90.75 82 ALA B N 1
ATOM 1343 C CA . ALA B 1 82 ? -2.57 -15.227 -1.126 1 90.75 82 ALA B CA 1
ATOM 1344 C C . ALA B 1 82 ? -2.029 -16.562 -1.64 1 90.75 82 ALA B C 1
ATOM 1346 O O . ALA B 1 82 ? -0.859 -16.656 -2.014 1 90.75 82 ALA B O 1
ATOM 1347 N N . SER B 1 83 ? -2.859 -17.656 -1.569 1 95.06 83 SER B N 1
ATOM 1348 C CA . SER B 1 83 ? -2.414 -18.984 -1.995 1 95.06 83 SER B CA 1
ATOM 1349 C C . SER B 1 83 ? -3.404 -19.609 -2.967 1 95.06 83 SER B C 1
ATOM 1351 O O . SER B 1 83 ? -4.574 -19.234 -3.006 1 95.06 83 SER B O 1
ATOM 1353 N N . ALA B 1 84 ? -2.93 -20.516 -3.701 1 95.25 84 ALA B N 1
ATOM 1354 C CA . ALA B 1 84 ? -3.746 -21.312 -4.609 1 95.25 84 ALA B CA 1
ATOM 1355 C C . ALA B 1 84 ? -3.146 -22.703 -4.809 1 95.25 84 ALA B C 1
ATOM 1357 O O . ALA B 1 84 ? -1.924 -22.875 -4.777 1 95.25 84 ALA B O 1
ATOM 1358 N N . ASN B 1 85 ? -4.086 -23.688 -4.992 1 97.5 85 ASN B N 1
ATOM 1359 C CA . ASN B 1 85 ? -3.662 -25.047 -5.336 1 97.5 85 ASN B CA 1
ATOM 1360 C C . ASN B 1 85 ? -3.76 -25.297 -6.836 1 97.5 85 ASN B C 1
ATOM 1362 O O . ASN B 1 85 ? -4.816 -25.094 -7.438 1 97.5 85 ASN B O 1
ATOM 1366 N N . ILE B 1 86 ? -2.689 -25.734 -7.352 1 96.5 86 ILE B N 1
ATOM 1367 C CA . ILE B 1 86 ? -2.66 -26.047 -8.773 1 96.5 86 ILE B CA 1
ATOM 1368 C C . ILE B 1 86 ? -2.57 -27.562 -8.969 1 96.5 86 ILE B C 1
ATOM 1370 O O . ILE B 1 86 ? -1.715 -28.219 -8.367 1 96.5 86 ILE B O 1
ATOM 1374 N N . THR B 1 87 ? -3.492 -28.062 -9.758 1 97.12 87 THR B N 1
ATOM 1375 C CA . THR B 1 87 ? -3.484 -29.484 -10.117 1 97.12 87 THR B CA 1
ATOM 1376 C C . THR B 1 87 ? -3.262 -29.656 -11.609 1 97.12 87 THR B C 1
ATOM 1378 O O . THR B 1 87 ? -4.027 -29.141 -12.43 1 97.12 87 THR B O 1
ATOM 1381 N N . ILE B 1 88 ? -2.225 -30.359 -11.945 1 96 88 ILE B N 1
ATOM 1382 C CA . ILE B 1 88 ? -1.956 -30.688 -13.344 1 96 88 ILE B CA 1
ATOM 1383 C C . ILE B 1 88 ? -2.459 -32.094 -13.648 1 96 88 ILE B C 1
ATOM 1385 O O . ILE B 1 88 ? -2.16 -33.031 -12.922 1 96 88 ILE B O 1
ATOM 1389 N N . VAL B 1 89 ? -3.25 -32.156 -14.672 1 94.94 89 VAL B N 1
ATOM 1390 C CA . VAL B 1 89 ? -3.809 -33.438 -15.055 1 94.94 89 VAL B CA 1
ATOM 1391 C C . VAL B 1 89 ? -3.238 -33.875 -16.406 1 94.94 89 VAL B C 1
ATOM 1393 O O . VAL B 1 89 ? -2.973 -33.031 -17.266 1 94.94 89 VAL B O 1
ATOM 1396 N N . ASP B 1 90 ? -2.859 -35.219 -16.547 1 87.69 90 ASP B N 1
ATOM 1397 C CA . ASP B 1 90 ? -2.318 -35.75 -17.781 1 87.69 90 ASP B CA 1
ATOM 1398 C C . ASP B 1 90 ? -3.277 -35.531 -18.953 1 87.69 90 ASP B C 1
ATOM 1400 O O . ASP B 1 90 ? -4.496 -35.562 -18.781 1 87.69 90 ASP B O 1
ATOM 1404 N N . SER B 1 91 ? -2.775 -34.812 -19.891 1 72.5 91 SER B N 1
ATOM 1405 C CA . SER B 1 91 ? -3.596 -34.781 -21.109 1 72.5 91 SER B CA 1
ATOM 1406 C C . SER B 1 91 ? -3.645 -36.125 -21.781 1 72.5 91 SER B C 1
ATOM 1408 O O . SER B 1 91 ? -2.604 -36.75 -22.047 1 72.5 91 SER B O 1
ATOM 1410 N N . THR B 1 92 ? -4.531 -36.969 -21.297 1 54.97 92 THR B N 1
ATOM 1411 C CA . THR B 1 92 ? -4.676 -38.156 -22.078 1 54.97 92 THR B CA 1
ATOM 1412 C C . THR B 1 92 ? -4.633 -37.844 -23.578 1 54.97 92 THR B C 1
ATOM 1414 O O . THR B 1 92 ? -5.125 -36.812 -24.016 1 54.97 92 THR B O 1
#

Nearest PDB structures (foldseek):
  7sjl-assembly1_A  TM=7.690E-01  e=2.892E-09  Homo sapiens
  4uow-assembly1_Z  TM=8.888E-01  e=4.320E-04  Homo sapiens
  5i99-assembly1_A  TM=8.199E-01  e=3.689E-03  Mus musculus
  4yfg-assembly1_A  TM=8.227E-01  e=1.078E-02  Mus musculus
  7t6i-assembly1_B  TM=5.018E-01  e=3.766E-02  Homo sapiens

Secondary structure (DSSP, 8-state):
---EEEETT--EEEEEE--TTTTT-EEEEEETTEEE-TTTS-TTEEEEEETTEEEEEESS--GGG-EEEEEEEEETTEEEEEEEEEEEE---/---EEEETT--EEEEEE--HHHHT-EEEEEETTEEE-TTTS-TTEEEEEETTEEEEEESS--GGG-EEEEEEEEETTEEEEEEEEEEEE---

Foldseek 3Di:
DDDDDDDPPDDDDDDDDPPCFLVPKDKWKDFPRHTADPVPHDPQWDWDDDRNDIDIDGDPDDQVNFGKMKMWIQTPVGIDMDIDTDGDDDPD/DDDDDDDPPDDDDDDDDPPCFLVVKDKWKDFPRHTADPPPHDPQWDWDDDRNDIDIDGDPDDQVNFGKMKMWIQTPVGIDMDIDTDGDDDPD

Sequence (184 aa):
MKSQESAAGSKLVLRCETSSEYSSLKFKWYKNGHELNKKNKPQNIKIVKRPGKSELRISKASLADSGEYMCQVTSKLGNDSASANITIVDSTMKSQESAAGSKLVLRCETSSEYSSLKFKWYKNGHELNKKNKPQNIKIVKRPGKSELRISKASLADSGEYMCQVTSKLGNDSASANITIVDST

Organism: Galemys pyrenaicus (NCBI:txid202257)

Solvent-accessible surface area (backbone atoms only — not comparable to full-atom values): 10000 Å² total; per-residue (Å²): 89,74,60,45,78,43,49,40,56,35,74,47,76,47,61,46,63,63,64,65,45,55,76,50,51,42,78,44,38,26,47,74,87,39,70,48,43,94,86,67,40,61,86,51,50,45,78,46,81,49,90,48,32,38,33,42,34,32,48,59,31,42,64,85,68,37,44,41,37,34,38,37,39,36,43,94,39,30,63,48,72,44,53,27,46,37,44,44,38,78,63,123,89,74,60,45,78,44,48,40,57,35,75,45,78,47,60,45,65,64,64,66,44,56,76,50,52,42,80,44,38,26,47,72,88,39,71,49,42,95,86,67,41,58,87,51,49,44,77,46,81,49,90,51,32,37,34,42,34,34,48,58,32,42,67,83,68,36,43,42,37,35,38,37,38,38,43,92,40,30,62,47,72,43,53,27,46,36,43,44,40,79,62,123